Protein AF-A0A2E8L492-F1 (afdb_monomer)

Mean predicted aligned error: 11.02 Å

Sequence (225 aa):
MADLSSDQAKFLRAFGSAEISSDTVSHCFLAHLNLSDTTDAAADYQFILDQGRLALISMQNRRQSPVLVDFFDRAFRRRLAAGLQGQLLGKALGIKNLRTPTVLDATAGLGTDSYLMAHAGCLVTAIERNPAIFALLEDGLRRAVQAVGVQESGSEAARRIEIRRGDFLLMDWPDKAYDVVYLDPMFPSDRRKASSGKEMTVLQNIATEDQSESELLSQSLRCAR

Structure (mmCIF, N/CA/C/O backbone):
data_AF-A0A2E8L492-F1
#
_entry.id   AF-A0A2E8L492-F1
#
loop_
_atom_site.group_PDB
_atom_site.id
_atom_site.type_symbol
_atom_site.label_atom_id
_atom_site.label_alt_id
_atom_site.label_comp_id
_atom_site.label_asym_id
_atom_site.label_entity_id
_atom_site.label_seq_id
_atom_site.pdbx_PDB_ins_code
_atom_site.Cartn_x
_atom_site.Cartn_y
_atom_site.Cartn_z
_atom_site.occupancy
_atom_site.B_iso_or_equiv
_atom_site.auth_seq_id
_atom_site.auth_comp_id
_atom_site.auth_asym_id
_atom_site.auth_atom_id
_atom_site.pdbx_PDB_model_num
ATOM 1 N N . MET A 1 1 ? 27.969 -2.473 10.436 1.00 32.59 1 MET A N 1
ATOM 2 C CA . MET A 1 1 ? 27.428 -1.931 9.174 1.00 32.59 1 MET A CA 1
ATOM 3 C C . MET A 1 1 ? 27.446 -3.059 8.160 1.00 32.59 1 MET A C 1
ATOM 5 O O . MET A 1 1 ? 28.506 -3.363 7.637 1.00 32.59 1 MET A O 1
ATOM 9 N N . ALA A 1 2 ? 26.328 -3.776 8.015 1.00 28.16 2 ALA A N 1
ATOM 10 C CA . ALA A 1 2 ? 26.215 -4.839 7.019 1.00 28.16 2 ALA A CA 1
ATOM 11 C C . ALA A 1 2 ? 26.014 -4.198 5.641 1.00 28.16 2 ALA A C 1
ATOM 13 O O . ALA A 1 2 ? 25.265 -3.232 5.506 1.00 28.16 2 ALA A O 1
ATOM 14 N N . ASP A 1 3 ? 26.768 -4.703 4.679 1.00 29.70 3 ASP A N 1
ATOM 15 C CA . ASP A 1 3 ? 27.013 -4.134 3.365 1.00 29.70 3 ASP A CA 1
ATOM 16 C C . ASP A 1 3 ? 25.762 -4.173 2.463 1.00 29.70 3 ASP A C 1
ATOM 18 O O . ASP A 1 3 ? 25.404 -5.215 1.918 1.00 29.70 3 ASP A O 1
ATOM 22 N N . LEU A 1 4 ? 25.102 -3.021 2.292 1.00 29.22 4 LEU A N 1
ATOM 23 C CA . LEU A 1 4 ? 23.973 -2.816 1.366 1.00 29.22 4 LEU A CA 1
ATOM 24 C C . LEU A 1 4 ? 24.344 -3.122 -0.102 1.00 29.22 4 LEU A C 1
ATOM 26 O O . LEU A 1 4 ? 23.458 -3.368 -0.919 1.00 29.22 4 LEU A O 1
ATOM 30 N N . SER A 1 5 ? 25.639 -3.129 -0.448 1.00 32.06 5 SER A N 1
ATOM 31 C CA . SER A 1 5 ? 26.126 -3.490 -1.786 1.00 32.06 5 SER A CA 1
ATOM 32 C C . SER A 1 5 ? 26.141 -5.013 -2.007 1.00 32.06 5 SER A C 1
ATOM 34 O O . SER A 1 5 ? 25.821 -5.479 -3.102 1.00 32.06 5 SER A O 1
ATOM 36 N N . SER A 1 6 ? 26.395 -5.805 -0.958 1.00 31.19 6 SER A N 1
ATOM 37 C CA . SER A 1 6 ? 26.325 -7.276 -0.998 1.00 31.19 6 SER A CA 1
ATOM 38 C C . SER A 1 6 ? 24.903 -7.787 -1.271 1.00 31.19 6 SER A C 1
ATOM 40 O O . SER A 1 6 ? 24.725 -8.729 -2.048 1.00 31.19 6 SER A O 1
ATOM 42 N N . ASP A 1 7 ? 23.885 -7.164 -0.667 1.00 31.98 7 ASP A N 1
ATOM 43 C CA . ASP A 1 7 ? 22.484 -7.565 -0.860 1.00 31.98 7 ASP A CA 1
ATOM 44 C C . ASP A 1 7 ? 21.969 -7.185 -2.261 1.00 31.98 7 ASP A C 1
ATOM 46 O O . ASP A 1 7 ? 21.314 -8.004 -2.905 1.00 31.98 7 ASP A O 1
ATOM 50 N N . GLN A 1 8 ? 22.369 -6.024 -2.807 1.00 33.66 8 GLN A N 1
ATOM 51 C CA . GLN A 1 8 ? 22.078 -5.652 -4.204 1.00 33.66 8 GLN A CA 1
ATOM 52 C C . GLN A 1 8 ? 22.740 -6.606 -5.212 1.00 33.66 8 GLN A C 1
ATOM 54 O O . GLN A 1 8 ? 22.104 -7.014 -6.183 1.00 33.66 8 GLN A O 1
ATOM 59 N N . ALA A 1 9 ? 23.993 -7.009 -4.979 1.00 34.59 9 ALA A N 1
ATOM 60 C CA . ALA A 1 9 ? 24.707 -7.932 -5.863 1.00 34.59 9 ALA A CA 1
ATOM 61 C C . ALA A 1 9 ? 24.144 -9.364 -5.820 1.00 34.59 9 ALA A C 1
ATOM 63 O O . ALA A 1 9 ? 24.145 -10.054 -6.839 1.00 34.59 9 ALA A O 1
ATOM 64 N N . LYS A 1 10 ? 23.637 -9.820 -4.666 1.00 34.62 10 LYS A N 1
ATOM 65 C CA . LYS A 1 10 ? 22.916 -11.101 -4.551 1.00 34.62 10 LYS A CA 1
ATOM 66 C C . LYS A 1 10 ? 21.543 -11.060 -5.215 1.00 34.62 10 LYS A C 1
ATOM 68 O O . LYS A 1 10 ? 21.179 -12.026 -5.875 1.00 34.62 10 LYS A O 1
ATOM 73 N N . PHE A 1 11 ? 20.818 -9.953 -5.072 1.00 33.28 11 PHE A N 1
ATOM 74 C CA . PHE A 1 11 ? 19.506 -9.751 -5.684 1.00 33.28 11 PHE A CA 1
ATOM 75 C C . PHE A 1 11 ? 19.595 -9.725 -7.216 1.00 33.28 11 PHE A C 1
ATOM 77 O O . PHE A 1 11 ? 18.876 -10.461 -7.880 1.00 33.28 11 PHE A O 1
ATOM 84 N N . LEU A 1 12 ? 20.561 -8.989 -7.777 1.00 35.84 12 LEU A N 1
ATOM 85 C CA . LEU A 1 12 ? 20.837 -8.967 -9.221 1.00 35.84 12 LEU A CA 1
ATOM 86 C C . LEU A 1 12 ? 21.396 -10.295 -9.765 1.00 35.84 12 LEU A C 1
ATOM 88 O O . LEU A 1 12 ? 21.270 -10.554 -10.952 1.00 35.84 12 LEU A O 1
ATOM 92 N N . ARG A 1 13 ? 22.014 -11.139 -8.924 1.00 37.91 13 ARG A N 1
ATOM 93 C CA . ARG A 1 13 ? 22.466 -12.491 -9.311 1.00 37.91 13 ARG A CA 1
ATOM 94 C C . ARG A 1 13 ? 21.342 -13.529 -9.350 1.00 37.91 13 ARG A C 1
ATOM 96 O O . ARG A 1 13 ? 21.545 -14.568 -9.969 1.00 37.91 13 ARG A O 1
ATOM 103 N N . ALA A 1 14 ? 20.220 -13.289 -8.666 1.00 41.44 14 ALA A N 1
ATOM 104 C CA . ALA A 1 14 ? 19.073 -14.198 -8.678 1.00 41.44 14 ALA A CA 1
ATOM 105 C C . ALA A 1 14 ? 18.319 -14.128 -10.015 1.00 41.44 14 ALA A C 1
ATOM 107 O O . ALA A 1 14 ? 17.986 -15.169 -10.568 1.00 41.44 14 ALA A O 1
ATOM 108 N N . PHE A 1 15 ? 18.179 -12.920 -10.569 1.00 39.88 15 PHE A N 1
ATOM 109 C CA . PHE A 1 15 ? 17.737 -12.685 -11.942 1.00 39.88 15 PHE A CA 1
ATOM 110 C C . PHE A 1 15 ? 18.921 -12.954 -12.883 1.00 39.88 15 PHE A C 1
ATOM 112 O O . PHE A 1 15 ? 19.711 -12.055 -13.170 1.00 39.88 15 PHE A O 1
ATOM 119 N N . GLY A 1 16 ? 19.126 -14.213 -13.276 1.00 37.06 16 GLY A N 1
ATOM 120 C CA . GLY A 1 16 ? 20.275 -14.631 -14.083 1.00 37.06 16 GLY A CA 1
ATOM 121 C C . GLY A 1 16 ? 20.507 -13.710 -15.289 1.00 37.06 16 GLY A C 1
ATOM 122 O O . GLY A 1 16 ? 19.608 -13.464 -16.085 1.00 37.06 16 GLY A O 1
ATOM 123 N N . SER A 1 17 ? 21.735 -13.212 -15.458 1.00 37.78 17 SER A N 1
ATOM 124 C CA . SER A 1 17 ? 22.128 -12.306 -16.553 1.00 37.78 17 SER A CA 1
ATOM 125 C C . SER A 1 17 ? 22.156 -12.960 -17.949 1.00 37.78 17 SER A C 1
ATOM 127 O O . SER A 1 17 ? 22.727 -12.406 -18.884 1.00 37.78 17 SER A O 1
ATOM 129 N N . ALA A 1 18 ? 21.551 -14.134 -18.098 1.00 38.44 18 ALA A N 1
ATOM 130 C CA . ALA A 1 18 ? 21.353 -14.841 -19.349 1.00 38.44 18 ALA A CA 1
ATOM 131 C C . ALA A 1 18 ? 20.1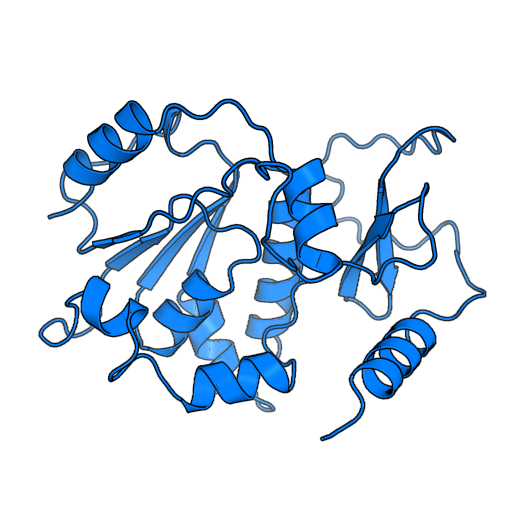81 -15.811 -19.160 1.00 38.44 18 ALA A C 1
ATOM 133 O O . ALA A 1 18 ? 20.395 -16.913 -18.680 1.00 38.44 18 ALA A O 1
ATOM 134 N N . GLU A 1 19 ? 18.964 -15.348 -19.448 1.00 35.72 19 GLU A N 1
ATOM 135 C CA . GLU A 1 19 ? 17.800 -16.121 -19.921 1.00 35.72 19 GLU A CA 1
ATOM 136 C C . GLU A 1 19 ? 16.583 -15.184 -19.935 1.00 35.72 19 GLU A C 1
ATOM 138 O O . GLU A 1 19 ? 15.615 -15.327 -19.197 1.00 35.72 19 GLU A O 1
ATOM 143 N N . ILE A 1 20 ? 16.638 -14.174 -20.809 1.00 40.94 20 ILE A N 1
ATOM 144 C CA . ILE A 1 20 ? 15.409 -13.557 -21.313 1.00 40.94 20 ILE A CA 1
ATOM 145 C C . ILE A 1 20 ? 14.881 -14.542 -22.357 1.00 40.94 20 ILE A C 1
ATOM 147 O O . ILE A 1 20 ? 15.162 -14.411 -23.547 1.00 40.94 20 ILE A O 1
ATOM 151 N N . SER A 1 21 ? 14.211 -15.598 -21.896 1.00 33.78 21 SER A N 1
ATOM 152 C CA . SER A 1 21 ? 13.350 -16.376 -22.779 1.00 33.78 21 SER A CA 1
ATOM 153 C C . SER A 1 21 ? 12.190 -15.470 -23.183 1.00 33.78 21 SER A C 1
ATOM 155 O O . SER A 1 21 ? 11.587 -14.825 -22.324 1.00 33.78 21 SER A O 1
ATOM 157 N N . SER A 1 22 ? 11.878 -15.404 -24.476 1.00 37.78 22 SER A N 1
ATOM 158 C CA . SER A 1 22 ? 10.723 -14.668 -25.004 1.00 37.78 22 SER A CA 1
ATOM 159 C C . SER A 1 22 ? 9.380 -15.179 -24.472 1.00 37.78 22 SER A C 1
ATOM 161 O O . SER A 1 22 ? 8.373 -14.513 -24.666 1.00 37.78 22 SER A O 1
ATOM 163 N N . ASP A 1 23 ? 9.364 -16.313 -23.766 1.00 37.88 23 ASP A N 1
ATOM 164 C CA . ASP A 1 23 ? 8.144 -17.036 -23.424 1.00 37.88 23 ASP A CA 1
ATOM 165 C C . ASP A 1 23 ? 8.045 -17.345 -21.929 1.00 37.88 23 ASP A C 1
ATOM 167 O O . ASP A 1 23 ? 8.049 -18.504 -21.516 1.00 37.88 23 ASP A O 1
ATOM 171 N N . THR A 1 24 ? 7.939 -16.332 -21.068 1.00 35.38 24 THR A N 1
ATOM 172 C CA . THR A 1 24 ? 7.341 -16.548 -19.738 1.00 35.38 24 THR A CA 1
ATOM 173 C C . THR A 1 24 ? 6.658 -15.287 -19.227 1.00 35.38 24 THR A C 1
ATOM 175 O O . THR A 1 24 ? 7.201 -14.526 -18.430 1.00 35.38 24 THR A O 1
ATOM 178 N N . VAL A 1 25 ? 5.406 -15.101 -19.638 1.00 38.25 25 VAL A N 1
ATOM 179 C CA . VAL A 1 25 ? 4.467 -14.215 -18.949 1.00 38.25 25 VAL A CA 1
ATOM 180 C C . VAL A 1 25 ? 3.265 -15.064 -18.544 1.00 38.25 25 VAL A C 1
ATOM 182 O O . VAL A 1 25 ? 2.663 -15.740 -19.374 1.00 38.25 25 VAL A O 1
ATOM 185 N N . SER A 1 26 ? 2.937 -15.100 -17.249 1.00 36.97 26 SER A N 1
ATOM 186 C CA . SER A 1 26 ? 1.766 -15.841 -16.759 1.00 36.97 26 SER A CA 1
ATOM 187 C C . SER A 1 26 ? 0.485 -15.318 -17.419 1.00 36.97 26 SER A C 1
ATOM 189 O O . SER A 1 26 ? 0.112 -14.159 -17.237 1.00 36.97 26 SER A O 1
ATOM 191 N N . HIS A 1 27 ? -0.211 -16.200 -18.142 1.00 33.12 27 HIS A N 1
ATOM 192 C CA . HIS A 1 27 ? -1.377 -15.889 -18.978 1.00 33.12 27 HIS A CA 1
ATOM 193 C C . HIS A 1 27 ? -2.556 -15.194 -18.267 1.00 33.12 27 HIS A C 1
ATOM 195 O O . HIS A 1 27 ? -3.353 -14.548 -18.939 1.00 33.12 27 HIS A O 1
ATOM 201 N N . CYS A 1 28 ? -2.680 -15.256 -16.936 1.00 35.22 28 CYS A N 1
ATOM 202 C CA . CYS A 1 28 ? -3.770 -14.567 -16.224 1.00 35.22 28 CYS A CA 1
ATOM 203 C C . CYS A 1 28 ? -3.540 -13.054 -16.035 1.00 35.22 28 CYS A C 1
ATOM 205 O O . CYS A 1 28 ? -4.498 -12.326 -15.786 1.00 35.22 28 CYS A O 1
ATOM 207 N N . PHE A 1 29 ? -2.299 -12.570 -16.161 1.00 39.25 29 PHE A N 1
ATOM 208 C CA . PHE A 1 29 ? -1.930 -11.181 -15.847 1.00 39.25 29 PHE A CA 1
ATOM 209 C C . PHE A 1 29 ? -2.023 -10.235 -17.060 1.00 39.25 29 PHE A C 1
ATOM 211 O O . PHE A 1 29 ? -2.356 -9.061 -16.917 1.00 39.25 29 PHE A O 1
ATOM 218 N N . LEU A 1 30 ? -1.810 -10.759 -18.273 1.00 37.94 30 LEU A N 1
ATOM 219 C CA . LEU A 1 30 ? -1.915 -10.004 -19.531 1.00 37.94 30 LEU A CA 1
ATOM 220 C C . LEU A 1 30 ? -3.357 -9.765 -19.996 1.00 37.94 30 LEU A C 1
ATOM 222 O O . LEU A 1 30 ? -3.579 -8.972 -20.895 1.00 37.94 30 LEU A O 1
ATOM 226 N N . ALA A 1 31 ? -4.363 -10.407 -19.399 1.00 35.31 31 ALA A N 1
ATOM 227 C CA . ALA A 1 31 ? -5.752 -10.173 -19.802 1.00 35.31 31 ALA A CA 1
ATOM 228 C C . ALA A 1 31 ? -6.270 -8.771 -19.402 1.00 35.31 31 ALA A C 1
ATOM 230 O O . ALA A 1 31 ? -7.219 -8.274 -20.000 1.00 35.31 31 ALA A O 1
ATOM 231 N N . HIS A 1 32 ? -5.653 -8.133 -18.396 1.00 37.25 32 HIS A N 1
ATOM 232 C CA . HIS A 1 32 ? -6.074 -6.829 -17.848 1.00 37.25 32 HIS A CA 1
ATOM 233 C C . HIS A 1 32 ? -5.170 -5.661 -18.257 1.00 37.25 32 HIS A C 1
ATOM 235 O O . HIS A 1 32 ? -5.546 -4.490 -18.136 1.00 37.25 32 HIS A O 1
ATOM 241 N N . LEU A 1 33 ? -3.971 -5.978 -18.732 1.00 39.62 33 LEU A N 1
ATOM 242 C CA . LEU A 1 33 ? -3.077 -5.048 -19.387 1.00 39.62 33 LEU A CA 1
ATOM 243 C C . LEU A 1 33 ? -3.300 -5.300 -20.875 1.00 39.62 33 LEU A C 1
ATOM 245 O O . LEU A 1 33 ? -2.894 -6.349 -21.344 1.00 39.62 33 LEU A O 1
ATOM 249 N N . ASN A 1 34 ? -3.944 -4.398 -21.620 1.00 33.69 34 ASN A N 1
ATOM 250 C CA . ASN A 1 34 ? -4.002 -4.453 -23.093 1.00 33.69 34 ASN A CA 1
ATOM 251 C C . ASN A 1 34 ? -2.591 -4.271 -23.705 1.00 33.69 34 ASN A C 1
ATOM 253 O O . ASN A 1 34 ? -2.356 -3.387 -24.522 1.00 33.69 34 ASN A O 1
ATOM 257 N N . LEU A 1 35 ? -1.623 -5.058 -23.255 1.00 41.88 35 LEU A N 1
ATOM 258 C CA . LEU A 1 35 ? -0.302 -5.205 -23.809 1.00 41.88 35 LEU A CA 1
ATOM 259 C C . LEU A 1 35 ? -0.460 -6.298 -24.853 1.00 41.88 35 LEU A C 1
ATOM 261 O O . LEU A 1 35 ? -0.322 -7.486 -24.574 1.00 41.88 35 LEU A O 1
ATOM 265 N N . SER A 1 36 ? -0.797 -5.879 -26.071 1.00 33.62 36 SER A N 1
ATOM 266 C CA . SER A 1 36 ? -0.321 -6.602 -27.245 1.00 33.62 36 SER A CA 1
ATOM 267 C C . SER A 1 36 ? 1.160 -6.916 -27.038 1.00 33.62 36 SER A C 1
ATOM 269 O O . SER A 1 36 ? 1.861 -6.074 -26.476 1.00 33.62 36 SER A O 1
ATOM 271 N N . ASP A 1 37 ? 1.624 -8.083 -27.487 1.00 40.03 37 ASP A N 1
ATOM 272 C CA . ASP A 1 37 ? 3.044 -8.446 -27.592 1.00 40.03 37 ASP A CA 1
ATOM 273 C C . ASP A 1 37 ? 3.789 -7.462 -28.513 1.00 40.03 37 ASP A C 1
ATOM 275 O O . ASP A 1 37 ? 4.213 -7.774 -29.623 1.00 40.03 37 ASP A O 1
ATOM 279 N N . THR A 1 38 ? 3.913 -6.216 -28.081 1.00 38.50 38 THR A N 1
ATOM 280 C CA . THR A 1 38 ? 4.720 -5.191 -28.699 1.00 38.50 38 THR A CA 1
ATOM 281 C C . THR A 1 38 ? 6.036 -5.238 -27.961 1.00 38.50 38 THR A C 1
ATOM 283 O O . THR A 1 38 ? 6.241 -4.571 -26.946 1.00 38.50 38 THR A O 1
ATOM 286 N N . THR A 1 39 ? 6.943 -6.050 -28.494 1.00 42.84 39 THR A N 1
ATOM 287 C CA . THR A 1 39 ? 8.385 -5.821 -28.428 1.00 42.84 39 THR A CA 1
ATOM 288 C C . THR A 1 39 ? 8.698 -4.484 -29.104 1.00 42.84 39 THR A C 1
ATOM 290 O O . THR A 1 39 ? 9.346 -4.423 -30.144 1.00 42.84 39 THR A O 1
ATOM 293 N N . ASP A 1 40 ? 8.195 -3.390 -28.536 1.00 39.31 40 ASP A N 1
ATOM 294 C CA . ASP A 1 40 ? 8.548 -2.058 -28.985 1.00 39.31 40 ASP A CA 1
ATOM 295 C C . ASP A 1 40 ? 9.875 -1.709 -28.316 1.00 39.31 40 ASP A C 1
ATOM 297 O O . ASP A 1 40 ? 9.987 -1.638 -27.089 1.00 39.31 40 ASP A O 1
ATOM 301 N N . ALA A 1 41 ? 10.916 -1.544 -29.125 1.00 44.50 41 ALA A N 1
ATOM 302 C CA . ALA A 1 41 ? 12.296 -1.341 -28.687 1.00 44.50 41 ALA A CA 1
ATOM 303 C C . ALA A 1 41 ? 12.536 0.018 -27.978 1.00 44.50 41 ALA A C 1
ATOM 305 O O . ALA A 1 41 ? 13.681 0.441 -27.830 1.00 44.50 41 ALA A O 1
ATOM 306 N N . ALA A 1 42 ? 11.469 0.699 -27.544 1.00 52.66 42 ALA A N 1
ATOM 307 C CA . ALA A 1 42 ? 11.457 2.074 -27.055 1.00 52.66 42 ALA A CA 1
ATOM 308 C C . ALA A 1 42 ? 10.811 2.263 -25.664 1.00 52.66 42 ALA A C 1
ATOM 310 O O . ALA A 1 42 ? 10.688 3.398 -25.215 1.00 52.66 42 ALA A O 1
ATOM 311 N N . ALA A 1 43 ? 10.392 1.200 -24.965 1.00 62.62 43 ALA A N 1
ATOM 312 C CA . ALA A 1 43 ? 9.829 1.345 -23.618 1.00 62.62 43 ALA A CA 1
ATOM 313 C C . ALA A 1 43 ? 10.921 1.644 -22.567 1.00 62.62 43 ALA A C 1
ATOM 315 O O . ALA A 1 43 ? 11.924 0.938 -22.491 1.00 62.62 43 ALA A O 1
ATOM 316 N N . ASP A 1 44 ? 10.716 2.649 -21.709 1.00 76.94 44 ASP A N 1
ATOM 317 C CA . ASP A 1 44 ? 11.677 3.030 -20.654 1.00 76.94 44 ASP A CA 1
ATOM 318 C C . ASP A 1 44 ? 11.768 2.008 -19.512 1.00 76.94 44 ASP A C 1
ATOM 320 O O . ASP A 1 44 ? 12.798 1.903 -18.829 1.00 76.94 44 ASP A O 1
ATOM 324 N N . TYR A 1 45 ? 10.702 1.225 -19.337 1.00 80.88 45 TYR A N 1
ATOM 325 C CA . TYR A 1 45 ? 10.560 0.191 -18.320 1.00 80.88 45 TYR A CA 1
ATOM 326 C C . TYR A 1 45 ? 9.993 -1.095 -18.920 1.00 80.88 45 TYR A C 1
ATOM 328 O O . TYR A 1 45 ? 9.188 -1.056 -19.847 1.00 80.88 45 TYR A O 1
ATOM 336 N N . GLN A 1 46 ? 10.393 -2.237 -18.362 1.00 82.19 46 GLN A N 1
ATOM 337 C CA . GLN A 1 46 ? 9.929 -3.558 -18.784 1.00 82.19 46 GLN A CA 1
ATOM 338 C C . GLN A 1 46 ? 9.619 -4.435 -17.570 1.00 82.19 46 GLN A C 1
ATOM 340 O O 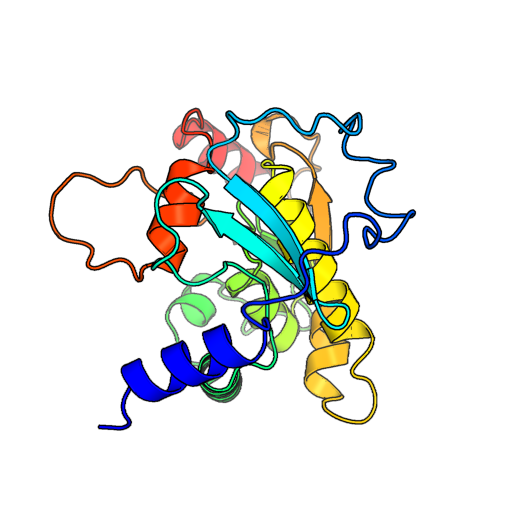. GLN A 1 46 ? 10.335 -4.394 -16.567 1.00 82.19 46 GLN A O 1
ATOM 345 N N . PHE A 1 47 ? 8.569 -5.249 -17.675 1.00 82.69 47 PHE A N 1
ATOM 346 C CA . PHE A 1 47 ? 8.291 -6.306 -16.710 1.00 82.69 47 PHE A CA 1
ATOM 347 C C . PHE A 1 47 ? 9.137 -7.543 -16.982 1.00 82.69 47 PHE A C 1
ATOM 349 O O . PHE A 1 47 ? 9.264 -7.986 -18.122 1.00 82.69 47 PHE A O 1
ATOM 356 N N . ILE A 1 48 ? 9.662 -8.128 -15.914 1.00 82.81 48 ILE A N 1
ATOM 357 C CA . ILE A 1 48 ? 10.296 -9.440 -15.922 1.00 82.81 48 ILE A CA 1
ATOM 358 C C . ILE A 1 48 ? 9.586 -10.338 -14.916 1.00 82.81 48 ILE A C 1
ATOM 360 O O . ILE A 1 48 ? 9.217 -9.899 -13.825 1.00 82.81 48 ILE A O 1
ATOM 364 N N . LEU A 1 49 ? 9.396 -11.597 -15.290 1.00 81.06 49 LEU A N 1
ATOM 365 C CA . LEU A 1 49 ? 8.875 -12.630 -14.410 1.00 81.06 49 LEU A CA 1
ATOM 366 C C . LEU A 1 49 ? 9.979 -13.662 -14.206 1.00 81.06 49 LEU A C 1
ATOM 368 O O . LEU A 1 49 ? 10.334 -14.378 -15.134 1.00 81.06 49 LEU A O 1
ATOM 372 N N . ASP A 1 50 ? 10.511 -13.734 -12.992 1.00 78.19 50 ASP A N 1
ATOM 373 C CA . ASP A 1 50 ? 11.567 -14.683 -12.637 1.00 78.19 50 ASP A CA 1
ATOM 374 C C . ASP A 1 50 ? 11.158 -15.464 -11.395 1.00 78.19 50 ASP A C 1
ATOM 376 O O . ASP A 1 50 ? 10.721 -14.884 -10.399 1.00 78.19 50 ASP A O 1
ATOM 380 N N . GLN A 1 51 ? 11.242 -16.793 -11.468 1.00 80.44 51 GLN A N 1
ATOM 381 C CA . GLN A 1 51 ? 10.879 -17.704 -10.371 1.00 80.44 51 GLN A CA 1
ATOM 382 C C . GLN A 1 51 ? 9.507 -17.388 -9.732 1.00 80.44 51 GLN A C 1
ATOM 384 O O . GLN A 1 51 ? 9.314 -17.508 -8.521 1.00 80.44 51 GLN A O 1
ATOM 389 N N . GLY A 1 52 ? 8.541 -16.951 -10.547 1.00 80.06 52 GLY A N 1
ATOM 390 C CA . GLY A 1 52 ? 7.195 -16.589 -10.092 1.00 80.06 52 GLY A CA 1
ATOM 391 C C . GLY A 1 52 ? 7.090 -15.244 -9.362 1.00 80.06 52 GLY A C 1
ATOM 392 O O . GLY A 1 52 ? 6.088 -15.019 -8.679 1.00 80.06 52 GLY A O 1
ATOM 393 N N . ARG A 1 53 ? 8.099 -14.373 -9.489 1.00 84.81 53 ARG A N 1
ATOM 394 C CA . ARG A 1 53 ? 8.134 -13.006 -8.953 1.00 84.81 53 ARG A CA 1
ATOM 395 C C . ARG A 1 53 ? 8.112 -12.002 -10.097 1.00 84.81 53 ARG A C 1
ATOM 397 O O . ARG A 1 53 ? 8.995 -12.024 -10.955 1.00 84.81 53 ARG A O 1
ATOM 404 N N . LEU A 1 54 ? 7.124 -11.116 -10.088 1.00 87.75 54 LEU A N 1
ATOM 405 C CA . LEU A 1 54 ? 7.049 -10.014 -11.035 1.00 87.75 54 LEU A CA 1
ATOM 406 C C . LEU A 1 54 ? 7.945 -8.870 -10.556 1.00 87.75 54 LEU A C 1
ATOM 408 O O . LEU A 1 54 ? 7.840 -8.431 -9.410 1.00 87.75 54 LEU A O 1
ATOM 412 N N . ALA A 1 55 ? 8.805 -8.380 -11.439 1.00 88.06 55 ALA A N 1
ATOM 413 C CA . ALA A 1 55 ? 9.623 -7.205 -11.195 1.00 88.06 55 ALA A CA 1
ATOM 414 C C . ALA A 1 55 ? 9.581 -6.254 -12.389 1.00 88.06 55 ALA A C 1
ATOM 416 O O . ALA A 1 55 ? 9.363 -6.664 -13.527 1.00 88.06 55 ALA A O 1
ATOM 417 N N . LEU A 1 56 ? 9.822 -4.977 -12.125 1.00 84.88 56 LEU A N 1
ATOM 418 C CA . LEU A 1 56 ? 9.947 -3.942 -13.133 1.00 84.88 56 LEU A CA 1
ATOM 419 C C . LEU A 1 56 ? 11.394 -3.457 -13.197 1.00 84.88 56 LEU A C 1
ATOM 421 O O . LEU A 1 56 ? 11.993 -3.118 -12.175 1.00 84.88 56 LEU A O 1
ATOM 425 N N . ILE A 1 57 ? 11.953 -3.404 -14.401 1.00 81.62 57 ILE A N 1
ATOM 426 C CA . ILE A 1 57 ? 13.325 -2.957 -14.647 1.00 81.62 57 ILE A CA 1
ATOM 427 C C . ILE A 1 57 ? 13.345 -1.742 -15.564 1.00 81.62 57 ILE A C 1
ATOM 429 O O . ILE A 1 57 ? 12.526 -1.626 -16.471 1.00 81.62 57 ILE A O 1
ATOM 433 N N . SER A 1 58 ? 14.318 -0.854 -15.360 1.00 79.44 58 SER A N 1
ATOM 434 C CA . SER A 1 58 ? 14.601 0.221 -16.313 1.00 79.44 58 SER A CA 1
ATOM 435 C C . SER A 1 58 ? 15.379 -0.325 -17.513 1.00 79.44 58 SER A C 1
ATOM 437 O O . SER A 1 58 ? 16.357 -1.068 -17.360 1.00 79.44 58 SER A O 1
ATOM 439 N N . MET A 1 59 ? 14.959 0.060 -18.717 1.00 77.69 59 MET A N 1
ATOM 440 C CA . MET A 1 59 ? 15.675 -0.210 -19.967 1.00 77.69 59 MET A CA 1
ATOM 441 C C . MET A 1 59 ? 16.823 0.782 -20.172 1.00 77.69 59 MET A C 1
ATOM 443 O O . MET A 1 59 ? 17.885 0.401 -20.662 1.00 77.69 59 MET A O 1
ATOM 447 N N . GLN A 1 60 ? 16.648 2.024 -19.711 1.00 73.38 60 GLN A N 1
ATOM 448 C CA . GLN A 1 60 ? 17.655 3.083 -19.802 1.00 73.38 60 GLN A CA 1
ATOM 449 C C . GLN A 1 60 ? 18.792 2.918 -18.780 1.00 73.38 60 GLN A C 1
ATOM 451 O O . GLN A 1 60 ? 19.939 3.269 -19.055 1.00 73.38 60 GLN A O 1
ATOM 456 N N . ASN A 1 61 ? 18.499 2.367 -17.595 1.00 73.12 61 ASN A N 1
ATOM 457 C CA . ASN A 1 61 ? 19.482 2.190 -16.527 1.00 73.12 61 ASN A CA 1
ATOM 458 C C . ASN A 1 61 ? 19.494 0.758 -15.973 1.00 73.12 61 ASN A C 1
ATOM 460 O O . ASN A 1 61 ? 18.970 0.475 -14.898 1.00 73.12 61 ASN A O 1
ATOM 464 N N . ARG A 1 62 ? 20.204 -0.141 -16.663 1.00 68.19 62 ARG A N 1
ATOM 465 C CA . ARG A 1 62 ? 20.388 -1.548 -16.250 1.00 68.19 62 ARG A CA 1
ATOM 466 C C . ARG A 1 62 ? 21.128 -1.746 -14.919 1.00 68.19 62 ARG A C 1
ATOM 468 O O . ARG A 1 62 ? 21.166 -2.858 -14.409 1.00 68.19 62 ARG A O 1
ATOM 475 N N . ARG A 1 63 ? 21.750 -0.698 -14.362 1.00 70.25 63 ARG A N 1
ATOM 476 C CA . ARG A 1 63 ? 22.401 -0.740 -13.036 1.00 70.25 63 ARG A CA 1
ATOM 477 C C . ARG A 1 63 ? 21.429 -0.436 -11.894 1.00 70.25 63 ARG A C 1
ATOM 479 O O . ARG A 1 63 ? 21.812 -0.543 -10.726 1.00 70.25 63 ARG A O 1
ATOM 486 N N . GLN A 1 64 ? 20.216 0.006 -12.213 1.00 70.69 64 GLN A N 1
ATOM 487 C CA . GLN A 1 64 ? 19.156 0.215 -11.241 1.00 70.69 64 GLN A CA 1
ATOM 488 C C . GLN A 1 64 ? 18.593 -1.135 -10.799 1.00 70.69 64 GLN A C 1
ATOM 490 O O . GLN A 1 64 ? 18.398 -2.029 -11.621 1.00 70.69 64 GLN A O 1
ATOM 495 N N . SER A 1 65 ? 18.361 -1.288 -9.495 1.00 74.38 65 SER A N 1
ATOM 496 C CA . SER A 1 65 ? 17.748 -2.503 -8.963 1.00 74.38 65 SER A CA 1
ATOM 497 C C . SER A 1 65 ? 16.331 -2.671 -9.524 1.00 74.38 65 SER A C 1
ATOM 499 O O . SER A 1 65 ? 15.611 -1.672 -9.614 1.00 74.38 65 SER A O 1
ATOM 501 N N . PRO A 1 66 ? 15.919 -3.906 -9.861 1.00 81.44 66 PRO A N 1
ATOM 502 C CA . PRO A 1 66 ? 14.528 -4.209 -10.164 1.00 81.44 66 PRO A CA 1
ATOM 503 C C . PRO A 1 66 ? 13.606 -3.782 -9.022 1.00 81.44 66 PRO A C 1
ATOM 505 O O . PRO A 1 66 ? 13.934 -3.982 -7.852 1.00 81.44 66 PRO A O 1
ATOM 508 N N . VAL A 1 67 ? 12.443 -3.239 -9.365 1.00 86.12 67 VAL A N 1
ATOM 509 C CA . VAL A 1 67 ? 11.384 -2.933 -8.402 1.00 86.12 67 VAL A CA 1
ATOM 510 C C . VAL A 1 67 ? 10.422 -4.103 -8.344 1.00 86.12 67 VAL A C 1
ATOM 512 O O . VAL A 1 67 ? 9.871 -4.506 -9.363 1.00 86.12 67 VAL A O 1
ATOM 515 N N . LEU A 1 68 ? 10.203 -4.640 -7.151 1.00 87.81 68 LEU A N 1
ATOM 516 C CA . LEU A 1 68 ? 9.213 -5.679 -6.899 1.00 87.81 68 LEU A CA 1
ATOM 517 C C . LEU A 1 68 ? 8.723 -5.606 -5.458 1.00 87.81 68 LEU A C 1
ATOM 519 O O . LEU A 1 68 ? 9.410 -5.078 -4.587 1.00 87.81 68 LEU A O 1
ATOM 523 N N . VAL A 1 69 ? 7.554 -6.184 -5.197 1.00 91.25 69 VAL A N 1
ATOM 524 C CA . VAL A 1 69 ? 6.973 -6.214 -3.850 1.00 91.25 69 VAL A CA 1
ATOM 525 C C . VAL A 1 69 ? 7.348 -7.511 -3.141 1.00 91.25 69 VAL A C 1
ATOM 527 O O . VAL A 1 69 ? 6.916 -8.596 -3.530 1.00 91.25 69 VAL A O 1
ATOM 530 N N . ASP A 1 70 ? 8.154 -7.425 -2.085 1.00 89.06 70 ASP A N 1
ATOM 531 C CA . ASP A 1 70 ? 8.514 -8.573 -1.248 1.00 89.06 70 ASP A CA 1
ATOM 532 C C . ASP A 1 70 ? 8.257 -8.289 0.233 1.00 89.06 70 ASP A C 1
ATOM 534 O O . ASP A 1 70 ? 9.098 -7.747 0.951 1.00 89.06 70 ASP A O 1
ATOM 538 N N . PHE A 1 71 ? 7.089 -8.723 0.710 1.00 88.62 71 PHE A N 1
ATOM 539 C CA . PHE A 1 71 ? 6.702 -8.608 2.115 1.00 88.62 71 PHE A CA 1
ATOM 540 C C . PHE A 1 71 ? 7.485 -9.547 3.057 1.00 88.62 71 PHE A C 1
ATOM 542 O O . PHE A 1 71 ? 7.262 -9.544 4.269 1.00 88.62 71 PHE A O 1
ATOM 549 N N . PHE A 1 72 ? 8.426 -10.336 2.532 1.00 84.31 72 PHE A N 1
ATOM 550 C CA . PHE A 1 72 ? 9.293 -11.229 3.300 1.00 84.31 72 PHE A CA 1
ATOM 551 C C . PHE A 1 72 ? 10.766 -10.825 3.263 1.00 84.31 72 PHE A C 1
ATOM 553 O O . PHE A 1 72 ? 11.611 -11.513 3.857 1.00 84.31 72 PHE A O 1
ATOM 560 N N . ASP A 1 73 ? 11.086 -9.687 2.645 1.00 84.69 73 ASP A N 1
ATOM 561 C CA . ASP A 1 73 ? 12.424 -9.124 2.712 1.00 84.69 73 ASP A CA 1
ATOM 562 C C . ASP A 1 73 ? 12.868 -8.925 4.176 1.00 84.69 73 ASP A C 1
ATOM 564 O O . ASP A 1 73 ? 12.073 -8.702 5.097 1.00 84.69 73 ASP A O 1
ATOM 568 N N . ARG A 1 74 ? 14.171 -9.065 4.431 1.00 79.38 74 ARG A N 1
ATOM 569 C CA . ARG A 1 74 ? 14.733 -8.948 5.780 1.00 79.38 74 ARG A CA 1
ATOM 570 C C . ARG A 1 74 ? 14.506 -7.553 6.366 1.00 79.38 74 ARG A C 1
ATOM 572 O O . ARG A 1 74 ? 14.195 -7.461 7.555 1.00 79.38 74 ARG A O 1
ATOM 579 N N . ALA A 1 75 ? 14.695 -6.485 5.593 1.00 80.56 75 ALA A N 1
ATOM 580 C CA . ALA A 1 75 ? 14.492 -5.125 6.078 1.00 80.56 75 ALA A CA 1
ATOM 581 C C . ALA A 1 75 ? 13.016 -4.893 6.414 1.00 80.56 75 ALA A C 1
ATOM 583 O O . ALA A 1 75 ? 12.709 -4.402 7.504 1.00 80.56 75 ALA A O 1
ATOM 584 N N . PHE A 1 76 ? 12.107 -5.346 5.546 1.00 83.88 76 PHE A N 1
ATOM 585 C CA . PHE A 1 76 ? 10.675 -5.221 5.800 1.00 83.88 76 PHE A CA 1
ATOM 586 C C . PHE A 1 76 ? 10.210 -6.056 7.003 1.00 83.88 76 PHE A C 1
ATOM 588 O O . PHE A 1 76 ? 9.504 -5.542 7.868 1.00 83.88 76 PHE A O 1
ATOM 595 N N . ARG A 1 77 ? 10.704 -7.289 7.177 1.00 84.62 77 ARG A N 1
ATOM 596 C CA . ARG A 1 77 ? 10.425 -8.101 8.379 1.00 84.62 77 ARG A CA 1
ATOM 597 C C . ARG A 1 77 ? 10.890 -7.449 9.675 1.00 84.62 77 ARG A C 1
ATOM 599 O O . ARG A 1 77 ? 10.200 -7.548 10.686 1.00 84.62 77 ARG A O 1
ATOM 606 N N . ARG A 1 78 ? 12.035 -6.758 9.671 1.00 84.19 78 ARG A N 1
ATOM 607 C CA . ARG A 1 78 ? 12.481 -5.986 10.846 1.00 84.19 78 ARG A CA 1
ATOM 608 C C . ARG A 1 78 ? 11.527 -4.833 11.151 1.00 84.19 78 ARG A C 1
ATOM 610 O O . ARG A 1 78 ? 11.269 -4.569 12.321 1.00 84.19 78 ARG A O 1
ATOM 617 N N . ARG A 1 79 ? 10.989 -4.179 10.116 1.00 83.88 79 ARG A N 1
ATOM 618 C CA . ARG A 1 79 ? 9.969 -3.129 10.257 1.00 83.88 79 ARG A CA 1
ATOM 619 C C . ARG A 1 79 ? 8.650 -3.691 10.801 1.00 83.88 79 ARG A C 1
ATOM 621 O O . ARG A 1 79 ? 8.102 -3.099 11.724 1.00 83.88 79 ARG A O 1
ATOM 628 N N . LEU A 1 80 ? 8.198 -4.849 10.309 1.00 85.38 80 LEU A N 1
ATOM 629 C CA . LEU A 1 80 ? 7.019 -5.562 10.823 1.00 85.38 80 LEU A CA 1
ATOM 630 C C . LEU A 1 80 ? 7.180 -5.949 12.296 1.00 85.38 80 LEU A C 1
ATOM 632 O O . LEU A 1 80 ? 6.291 -5.687 13.098 1.00 85.38 80 LEU A O 1
ATOM 636 N N . ALA A 1 81 ? 8.335 -6.511 12.667 1.00 84.00 81 ALA A N 1
ATOM 637 C CA . ALA A 1 81 ? 8.625 -6.929 14.039 1.00 84.00 81 ALA A CA 1
ATOM 638 C C . ALA A 1 81 ? 8.664 -5.760 15.035 1.00 84.00 81 ALA A C 1
ATOM 640 O O . ALA A 1 81 ? 8.377 -5.949 16.214 1.00 84.00 81 ALA A O 1
ATOM 641 N N . ALA A 1 82 ? 8.995 -4.549 14.575 1.00 83.06 82 ALA A N 1
ATOM 642 C CA . ALA A 1 82 ? 8.891 -3.348 15.398 1.00 83.06 82 ALA A CA 1
ATOM 643 C C . ALA A 1 82 ? 7.426 -2.947 15.676 1.00 83.06 82 ALA A C 1
ATOM 645 O O . ALA A 1 82 ? 7.183 -2.171 16.599 1.00 83.06 82 ALA A O 1
ATOM 646 N N . GLY A 1 83 ? 6.465 -3.473 14.904 1.00 80.69 83 GLY A N 1
ATOM 647 C CA . GLY A 1 83 ? 5.031 -3.214 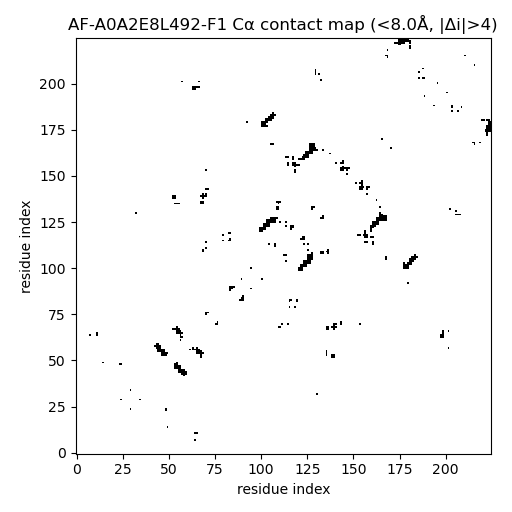15.032 1.00 80.69 83 GLY A CA 1
ATOM 648 C C . GLY A 1 83 ? 4.656 -1.749 14.802 1.00 80.69 83 GLY A C 1
ATOM 649 O O . GLY A 1 83 ? 5.507 -0.889 14.625 1.00 80.69 83 GLY A O 1
ATOM 650 N N . LEU A 1 84 ? 3.365 -1.414 14.832 1.00 79.94 84 LEU A N 1
ATOM 651 C CA . LEU A 1 84 ? 2.931 -0.010 14.726 1.00 79.94 84 LEU A CA 1
ATOM 652 C C . LEU A 1 84 ? 2.926 0.726 16.074 1.00 79.94 84 LEU A C 1
ATOM 654 O O . LEU A 1 84 ? 2.845 1.955 16.122 1.00 79.94 84 LEU A O 1
ATOM 658 N N . GLN A 1 85 ? 3.035 0.001 17.187 1.00 69.81 85 GLN A N 1
ATOM 659 C CA . GLN A 1 85 ? 2.948 0.585 18.519 1.00 69.81 85 GLN A CA 1
ATOM 660 C C . GLN A 1 85 ? 4.148 1.501 18.800 1.00 69.81 85 GLN A C 1
ATOM 662 O O . GLN A 1 85 ? 5.295 1.076 18.828 1.00 69.81 85 GLN A O 1
ATOM 667 N N . GLY A 1 86 ? 3.874 2.789 19.017 1.00 67.62 86 GLY A N 1
ATOM 668 C CA . GLY A 1 86 ? 4.908 3.797 19.276 1.00 67.62 86 GLY A CA 1
ATOM 669 C C . GLY A 1 86 ? 5.520 4.422 18.017 1.00 67.62 86 GLY A C 1
ATOM 670 O O . GLY A 1 86 ? 6.114 5.496 18.131 1.00 67.62 86 GLY A O 1
ATOM 671 N N . GLN A 1 87 ? 5.300 3.835 16.834 1.00 79.88 87 GLN A N 1
ATOM 672 C CA . GLN A 1 87 ? 5.663 4.437 15.548 1.00 79.88 87 GLN A CA 1
ATOM 673 C C . GLN A 1 87 ? 4.701 5.574 15.171 1.00 79.88 87 GLN A C 1
ATOM 675 O O . GLN A 1 87 ? 3.558 5.617 15.631 1.00 79.88 87 GLN A O 1
ATOM 680 N N . LEU A 1 88 ? 5.161 6.498 14.320 1.00 82.00 88 LEU A N 1
ATOM 681 C CA . LEU A 1 88 ? 4.351 7.631 13.857 1.00 82.00 88 LEU A CA 1
ATOM 682 C C . LEU A 1 88 ? 3.088 7.168 13.126 1.00 82.00 88 LEU A C 1
ATOM 684 O O . LEU A 1 88 ? 2.019 7.681 13.431 1.00 82.00 88 LEU A O 1
ATOM 688 N N . LEU A 1 89 ? 3.193 6.143 12.272 1.00 82.44 89 LEU A N 1
ATOM 689 C CA . LEU A 1 89 ? 2.042 5.571 11.568 1.00 82.44 89 LEU A CA 1
ATOM 690 C C . LEU A 1 89 ? 0.984 5.051 12.554 1.00 82.44 89 LEU A C 1
ATOM 692 O O . LEU A 1 89 ? -0.171 5.449 12.490 1.00 82.44 89 LEU A O 1
ATOM 696 N N . GLY A 1 90 ? 1.374 4.257 13.557 1.00 82.38 90 GLY A N 1
ATOM 697 C CA . GLY A 1 90 ? 0.421 3.771 14.561 1.00 82.38 90 GLY A CA 1
ATOM 698 C C . GLY A 1 90 ? -0.179 4.870 15.445 1.00 82.38 90 GLY A C 1
ATOM 699 O O . GLY A 1 90 ? -1.311 4.734 15.905 1.00 82.38 90 GLY A O 1
ATOM 700 N N . LYS A 1 91 ? 0.550 5.969 15.687 1.00 81.75 91 LYS A N 1
ATOM 701 C CA . LYS A 1 91 ? 0.005 7.150 16.379 1.00 81.75 91 LYS A CA 1
ATOM 702 C C . LYS A 1 91 ? -0.995 7.903 15.501 1.00 81.75 91 LYS A C 1
ATOM 704 O O . LYS A 1 91 ? -2.042 8.279 16.013 1.00 81.75 91 LYS A O 1
ATOM 709 N N . ALA A 1 92 ? -0.678 8.090 14.221 1.00 82.88 92 ALA A N 1
ATOM 710 C CA . ALA A 1 92 ? -1.521 8.790 13.255 1.00 82.88 92 ALA A CA 1
ATOM 711 C C . ALA A 1 92 ? -2.848 8.060 13.015 1.00 82.88 92 ALA A C 1
ATOM 713 O O . ALA A 1 92 ? -3.890 8.699 12.959 1.00 82.88 92 ALA A O 1
ATOM 714 N N . LEU A 1 93 ? -2.823 6.724 12.963 1.00 84.12 93 LEU A N 1
ATOM 715 C CA . LEU A 1 93 ? -4.030 5.921 12.769 1.00 84.12 93 LEU A CA 1
ATOM 716 C C . LEU A 1 93 ? -5.001 5.991 13.960 1.00 84.12 93 LEU A C 1
ATOM 718 O O . LEU A 1 93 ? -6.185 5.743 13.791 1.00 84.12 93 LEU A O 1
ATOM 722 N N . GLY A 1 94 ? -4.535 6.273 15.184 1.00 80.88 94 GLY A N 1
ATOM 723 C CA . GLY A 1 94 ? -5.419 6.414 16.355 1.00 80.88 94 GLY A CA 1
ATOM 724 C C . GLY A 1 94 ? -6.192 5.145 16.769 1.00 80.88 94 GLY A C 1
ATOM 725 O O . GLY A 1 94 ? -6.984 5.179 17.706 1.00 80.88 94 GLY A O 1
ATOM 726 N N . ILE A 1 95 ? -5.924 4.000 16.139 1.00 71.56 95 ILE A N 1
ATOM 727 C CA . ILE A 1 95 ? -6.727 2.765 16.198 1.00 71.56 95 ILE A CA 1
ATOM 728 C C . ILE A 1 95 ? -6.657 1.967 17.512 1.00 71.56 95 ILE A C 1
ATOM 730 O O . ILE A 1 95 ? -7.190 0.865 17.592 1.00 71.56 95 ILE A O 1
ATOM 734 N N . LYS A 1 96 ? -6.028 2.490 18.571 1.00 68.94 96 LYS A N 1
ATOM 735 C CA . LYS A 1 96 ? -5.782 1.739 19.822 1.00 68.94 96 LYS A CA 1
ATOM 736 C C . LYS A 1 96 ? -7.049 1.222 20.514 1.00 68.94 96 LYS A C 1
ATOM 738 O O . LYS A 1 96 ? -6.968 0.252 21.258 1.00 68.94 96 LYS A O 1
ATOM 743 N N . ASN A 1 97 ? -8.187 1.872 20.280 1.00 71.62 97 ASN A N 1
ATOM 744 C CA . ASN A 1 97 ? -9.465 1.532 20.907 1.00 71.62 97 ASN A CA 1
ATOM 745 C C . ASN A 1 97 ? -10.391 0.722 19.983 1.00 71.62 97 ASN A C 1
ATOM 747 O O . ASN A 1 97 ? -11.508 0.394 20.378 1.00 71.62 97 ASN A O 1
ATOM 751 N N . LEU A 1 98 ? -9.953 0.412 18.759 1.00 77.12 98 LEU A N 1
ATOM 752 C CA . LEU A 1 98 ? -10.739 -0.321 17.772 1.00 77.12 98 LEU A CA 1
ATOM 753 C C . LEU A 1 98 ? -10.259 -1.770 17.705 1.00 77.12 98 LEU A C 1
ATOM 755 O O . LEU A 1 98 ? -9.066 -2.041 17.612 1.00 77.12 98 LEU A O 1
ATOM 759 N N . ARG A 1 99 ? -11.201 -2.717 17.752 1.00 78.00 99 ARG A N 1
ATOM 760 C CA . ARG A 1 99 ? -10.882 -4.153 17.760 1.00 78.00 99 ARG A CA 1
ATOM 761 C C . ARG A 1 99 ? -10.320 -4.634 16.419 1.00 78.00 99 ARG A C 1
ATOM 763 O O . ARG A 1 99 ? -9.400 -5.445 16.397 1.00 78.00 99 ARG A O 1
ATOM 770 N N . THR A 1 100 ? -10.898 -4.161 15.319 1.00 87.56 100 THR A N 1
ATOM 771 C CA . THR A 1 100 ? -10.494 -4.493 13.946 1.00 87.56 100 THR A CA 1
ATOM 772 C C . THR A 1 100 ? -10.845 -3.297 13.054 1.00 87.56 100 THR A C 1
ATOM 774 O O . THR A 1 100 ? -11.913 -3.285 12.445 1.00 87.56 100 THR A O 1
ATOM 777 N N . PRO A 1 101 ? -10.025 -2.233 13.071 1.00 93.00 101 PRO A N 1
ATOM 778 C CA . PRO A 1 101 ? -10.308 -1.006 12.332 1.00 93.00 101 PRO A CA 1
ATOM 779 C C . PRO A 1 101 ? -10.305 -1.251 10.821 1.00 93.00 101 PRO A C 1
ATOM 781 O O . PRO A 1 101 ? -9.487 -2.012 10.297 1.00 93.00 101 PRO A O 1
ATOM 784 N N . THR A 1 102 ? -11.204 -0.566 10.128 1.00 96.50 102 THR A N 1
ATOM 785 C CA . THR A 1 102 ? -11.260 -0.501 8.666 1.00 96.50 102 THR A CA 1
ATOM 786 C C . THR A 1 102 ? -10.456 0.697 8.177 1.00 96.50 102 THR A C 1
ATOM 788 O O . THR A 1 102 ? -10.675 1.823 8.624 1.00 96.50 102 THR A O 1
ATOM 791 N N . VAL A 1 103 ? -9.510 0.460 7.272 1.00 97.19 103 VAL A N 1
ATOM 792 C CA . VAL A 1 103 ? -8.628 1.494 6.728 1.00 97.19 103 VAL A CA 1
ATOM 793 C C . VAL A 1 103 ? -8.732 1.518 5.212 1.00 97.19 103 VAL A C 1
ATOM 795 O O . VAL A 1 103 ? -8.624 0.477 4.568 1.00 97.19 103 VAL A O 1
ATOM 798 N N . LEU A 1 104 ? -8.911 2.707 4.648 1.00 97.94 104 LEU A N 1
ATOM 799 C CA . LEU A 1 104 ? -8.771 2.948 3.219 1.00 97.94 104 LEU A CA 1
ATOM 800 C C . LEU A 1 104 ? -7.406 3.583 2.955 1.00 97.94 104 LEU A C 1
ATOM 802 O O . LEU A 1 104 ? -7.184 4.726 3.336 1.00 97.94 104 LEU A O 1
ATOM 806 N N . ASP A 1 105 ? -6.497 2.852 2.325 1.00 97.31 105 ASP A N 1
ATOM 807 C CA . ASP A 1 105 ? -5.259 3.394 1.770 1.00 97.31 105 ASP A CA 1
ATOM 808 C C . ASP A 1 105 ? -5.552 3.903 0.354 1.00 97.31 105 ASP A C 1
ATOM 810 O O . ASP A 1 105 ? -5.742 3.120 -0.576 1.00 97.31 105 ASP A O 1
ATOM 814 N N . ALA A 1 106 ? -5.666 5.220 0.202 1.00 95.44 106 ALA A N 1
ATOM 815 C CA . ALA A 1 106 ? -6.045 5.843 -1.065 1.00 95.44 106 ALA A CA 1
ATOM 816 C C . ALA A 1 106 ? -4.857 6.036 -2.031 1.00 95.44 106 ALA A C 1
ATOM 818 O O . ALA A 1 106 ? -5.057 6.487 -3.160 1.00 95.44 106 ALA A O 1
ATOM 819 N N . THR A 1 107 ? -3.637 5.690 -1.606 1.00 92.31 107 THR A N 1
ATOM 820 C CA . THR A 1 107 ? -2.388 5.862 -2.364 1.00 92.31 107 THR A CA 1
ATOM 821 C C . THR A 1 107 ? -1.458 4.672 -2.114 1.00 92.31 107 THR A C 1
ATOM 823 O O . THR A 1 107 ? -0.336 4.832 -1.634 1.00 92.31 107 THR A O 1
ATOM 826 N N . ALA A 1 108 ? -1.938 3.464 -2.411 1.00 93.31 108 ALA A N 1
ATOM 827 C CA . ALA A 1 108 ? -1.336 2.225 -1.924 1.00 93.31 108 ALA A CA 1
ATOM 828 C C . ALA A 1 108 ? 0.134 2.039 -2.320 1.00 93.31 108 ALA A C 1
ATOM 830 O O . ALA A 1 108 ? 0.914 1.460 -1.554 1.00 93.31 108 ALA A O 1
ATOM 831 N N . GLY A 1 109 ? 0.530 2.486 -3.516 1.00 92.44 109 GLY A N 1
ATOM 832 C CA . GLY A 1 109 ? 1.887 2.316 -4.011 1.00 92.44 109 GLY A CA 1
ATOM 833 C C . GLY A 1 109 ? 2.287 0.839 -4.029 1.00 92.44 109 GLY A C 1
ATOM 834 O O . GLY A 1 109 ? 1.543 -0.039 -4.460 1.00 92.44 109 GLY A O 1
ATOM 835 N N . LEU A 1 110 ? 3.465 0.533 -3.480 1.00 92.50 110 LEU A N 1
ATOM 836 C CA . LEU A 1 110 ? 3.932 -0.850 -3.301 1.00 92.50 110 LEU A CA 1
ATOM 837 C C . LEU A 1 110 ? 3.278 -1.586 -2.113 1.00 92.50 110 LEU A C 1
ATOM 839 O O . LEU A 1 110 ? 3.712 -2.680 -1.752 1.00 92.50 110 LEU A O 1
ATOM 843 N N . GLY A 1 111 ? 2.276 -0.991 -1.463 1.00 93.75 111 GLY A N 1
ATOM 844 C CA . GLY A 1 111 ? 1.490 -1.591 -0.383 1.00 93.75 111 GLY A CA 1
ATOM 845 C C . GLY A 1 111 ? 2.262 -1.830 0.912 1.00 93.75 111 GLY A C 1
ATOM 846 O O . GLY A 1 111 ? 1.854 -2.647 1.733 1.00 93.75 111 GLY A O 1
ATOM 847 N N . THR A 1 112 ? 3.389 -1.144 1.112 1.00 92.12 112 THR A N 1
ATOM 848 C CA . THR A 1 112 ? 4.242 -1.323 2.298 1.00 92.12 112 THR A CA 1
ATOM 849 C C . THR A 1 112 ? 3.506 -0.923 3.579 1.00 92.12 112 THR A C 1
ATOM 851 O O . THR A 1 112 ? 3.488 -1.694 4.541 1.00 92.12 112 THR A O 1
ATOM 854 N N . ASP A 1 113 ? 2.868 0.251 3.591 1.00 93.25 113 ASP A N 1
ATOM 855 C CA . ASP A 1 113 ? 2.105 0.723 4.750 1.00 93.25 113 ASP A CA 1
ATOM 856 C C . ASP A 1 113 ? 0.753 0.017 4.868 1.00 93.25 113 ASP A C 1
ATOM 858 O O . ASP A 1 113 ? 0.415 -0.434 5.964 1.00 93.25 113 ASP A O 1
ATOM 862 N N . SER A 1 114 ? 0.063 -0.233 3.749 1.00 95.69 114 SER A N 1
ATOM 863 C CA . SER A 1 114 ? -1.083 -1.155 3.680 1.00 95.69 114 SER A CA 1
ATOM 864 C C . SER A 1 114 ? -0.808 -2.483 4.399 1.00 95.69 114 SER A C 1
ATOM 866 O O . SER A 1 114 ? -1.573 -2.905 5.269 1.00 95.69 114 SER A O 1
ATOM 868 N N . TYR A 1 115 ? 0.326 -3.125 4.109 1.00 95.12 115 TYR A N 1
ATOM 869 C CA . TYR A 1 115 ? 0.685 -4.396 4.727 1.00 95.12 115 TYR A CA 1
ATOM 870 C C . TYR A 1 115 ? 1.036 -4.2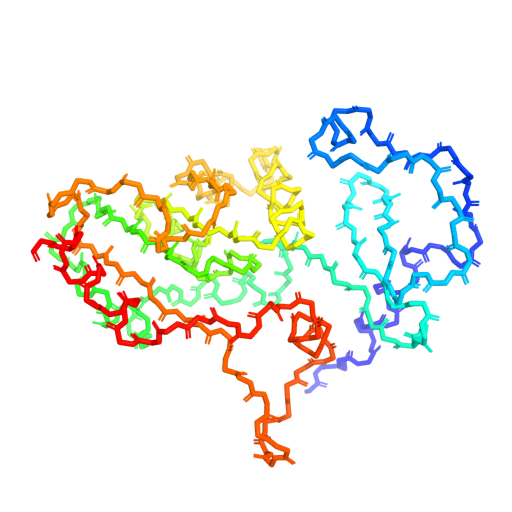64 6.210 1.00 95.12 115 TYR A C 1
ATOM 872 O O . TYR A 1 115 ? 0.674 -5.129 7.006 1.00 95.12 115 TYR A O 1
ATOM 880 N N . LEU A 1 116 ? 1.693 -3.178 6.622 1.00 92.81 116 LEU A N 1
ATOM 881 C CA . LEU A 1 116 ? 1.959 -2.914 8.040 1.00 92.81 116 LEU A CA 1
ATOM 882 C C . LEU A 1 116 ? 0.667 -2.723 8.843 1.00 92.81 116 LEU A C 1
ATOM 884 O O . LEU A 1 116 ? 0.555 -3.251 9.951 1.00 92.81 116 LEU A O 1
ATOM 888 N N . MET A 1 117 ? -0.310 -2.007 8.285 1.00 94.38 117 MET A N 1
ATOM 889 C CA . MET A 1 117 ? -1.631 -1.825 8.890 1.00 94.38 117 MET A CA 1
ATOM 890 C C . MET A 1 117 ? -2.372 -3.157 9.005 1.00 94.38 117 MET A C 1
ATOM 892 O O . MET A 1 117 ? -2.857 -3.511 10.080 1.00 94.38 117 MET A O 1
ATOM 896 N N . ALA A 1 118 ? -2.382 -3.951 7.938 1.00 94.56 118 ALA A N 1
ATOM 897 C CA . ALA A 1 118 ? -3.003 -5.270 7.938 1.00 94.56 118 ALA A CA 1
ATOM 898 C C . ALA A 1 118 ? -2.340 -6.251 8.923 1.00 94.56 118 ALA A C 1
ATOM 900 O O . ALA A 1 118 ? -3.016 -7.003 9.637 1.00 94.56 118 ALA A O 1
ATOM 901 N N . HIS A 1 119 ? -1.008 -6.204 9.026 1.00 91.94 119 HIS A N 1
ATOM 902 C CA . HIS A 1 119 ? -0.244 -6.984 9.996 1.00 91.94 119 HIS A CA 1
ATOM 903 C C . HIS A 1 119 ? -0.558 -6.579 11.441 1.00 91.94 119 HIS A C 1
ATOM 905 O O . HIS A 1 119 ? -0.606 -7.437 12.321 1.00 91.94 119 HIS A O 1
ATOM 911 N N . ALA A 1 120 ? -0.852 -5.298 11.682 1.00 90.50 120 ALA A N 1
ATOM 912 C CA . ALA A 1 120 ? -1.325 -4.801 12.972 1.00 90.50 120 ALA A CA 1
ATOM 913 C C . ALA A 1 120 ? -2.800 -5.139 13.274 1.00 90.50 120 ALA A C 1
ATOM 915 O O . ALA A 1 120 ? -3.269 -4.848 14.373 1.00 90.50 120 ALA A O 1
ATOM 916 N N . GLY A 1 121 ? -3.518 -5.770 12.337 1.00 91.31 121 GLY A N 1
ATOM 917 C CA . GLY A 1 121 ? -4.896 -6.233 12.521 1.00 91.31 121 GLY A CA 1
ATOM 918 C C . GLY A 1 121 ? -5.970 -5.370 11.858 1.00 91.31 121 GLY A C 1
ATOM 919 O O . GLY A 1 121 ? -7.151 -5.617 12.095 1.00 91.31 121 GLY A O 1
ATOM 920 N N . CYS A 1 122 ? -5.601 -4.382 11.038 1.00 94.31 122 CYS A N 1
ATOM 921 C CA . CYS A 1 122 ? -6.568 -3.616 10.250 1.00 94.31 122 CYS A CA 1
ATOM 922 C C . CYS A 1 122 ? -7.142 -4.451 9.094 1.00 94.31 122 CYS A C 1
ATOM 924 O O . CYS A 1 122 ? -6.444 -5.292 8.528 1.00 94.31 122 CYS A O 1
ATOM 926 N N . LEU A 1 123 ? -8.383 -4.163 8.700 1.00 97.19 123 LEU A N 1
ATOM 927 C CA . LEU A 1 123 ? -8.915 -4.529 7.385 1.00 97.19 123 LEU A CA 1
ATOM 928 C C . LEU A 1 123 ? -8.622 -3.374 6.434 1.00 97.19 123 LEU A C 1
ATOM 930 O O . LEU A 1 123 ? -9.068 -2.256 6.688 1.00 97.19 123 LEU A O 1
ATOM 934 N N . VAL A 1 124 ? -7.848 -3.626 5.384 1.00 98.06 124 VAL A N 1
ATOM 935 C CA . VAL A 1 124 ? -7.332 -2.583 4.498 1.00 98.06 124 VAL A CA 1
ATOM 936 C C . VAL A 1 124 ? -7.965 -2.718 3.121 1.00 98.06 124 VAL A C 1
ATOM 938 O O . VAL A 1 124 ? -7.853 -3.762 2.487 1.00 98.06 124 VAL A O 1
ATOM 941 N N . THR A 1 125 ? -8.592 -1.652 2.638 1.00 98.38 125 THR A N 1
ATOM 942 C CA . THR A 1 125 ? -8.867 -1.463 1.211 1.00 98.38 125 THR A CA 1
ATOM 943 C C . THR A 1 125 ? -7.781 -0.543 0.660 1.00 98.38 125 THR A C 1
ATOM 945 O O . THR A 1 125 ? -7.579 0.534 1.205 1.00 98.38 125 THR A O 1
ATOM 948 N N . ALA A 1 126 ? -7.073 -0.952 -0.386 1.00 98.00 126 ALA A N 1
ATOM 949 C CA . ALA A 1 126 ? -5.908 -0.255 -0.920 1.00 98.00 126 ALA A CA 1
ATOM 950 C C . ALA A 1 126 ? -6.103 0.085 -2.404 1.00 98.00 126 ALA A C 1
ATOM 952 O O . ALA A 1 126 ? -6.409 -0.791 -3.217 1.00 98.00 126 ALA A O 1
ATOM 953 N N . ILE A 1 127 ? -5.944 1.361 -2.753 1.00 96.44 127 ILE A N 1
ATOM 954 C CA . ILE A 1 127 ? -6.213 1.898 -4.089 1.00 96.44 127 ILE A CA 1
ATOM 955 C C . ILE A 1 127 ? -4.911 2.291 -4.761 1.00 96.44 127 ILE A C 1
ATOM 957 O O . ILE A 1 127 ? -4.140 3.085 -4.228 1.00 96.44 127 ILE A O 1
ATOM 961 N N . GLU A 1 128 ? -4.683 1.742 -5.950 1.00 92.50 128 GLU A N 1
ATOM 962 C CA . GLU A 1 128 ? -3.563 2.126 -6.803 1.00 92.50 128 GLU A CA 1
ATOM 963 C C . GLU A 1 128 ? -4.066 2.403 -8.219 1.00 92.50 128 GLU A C 1
ATOM 965 O O . GLU A 1 128 ? -4.723 1.572 -8.850 1.00 92.50 128 GLU A O 1
ATOM 970 N N . ARG A 1 129 ? -3.744 3.589 -8.729 1.00 90.12 129 ARG A N 1
ATOM 971 C CA . ARG A 1 129 ? -4.170 4.043 -10.057 1.00 90.12 129 ARG A CA 1
ATOM 972 C C . ARG A 1 129 ? -3.238 3.562 -11.151 1.00 90.12 129 ARG A C 1
ATOM 974 O O . ARG A 1 129 ? -3.686 3.263 -12.257 1.00 90.12 129 ARG A O 1
ATOM 981 N N . ASN A 1 130 ? -1.941 3.502 -10.860 1.00 87.44 130 ASN A N 1
ATOM 982 C CA . ASN A 1 130 ? -0.943 3.167 -11.843 1.00 87.44 130 ASN A CA 1
ATOM 983 C C . ASN A 1 130 ? -0.993 1.657 -12.110 1.00 87.44 130 ASN A C 1
ATOM 985 O O . ASN A 1 130 ? -0.729 0.859 -11.207 1.00 87.44 130 ASN A O 1
ATOM 989 N N . PRO A 1 131 ? -1.286 1.232 -13.349 1.00 85.94 131 PRO A N 1
ATOM 990 C CA . PRO A 1 131 ? -1.458 -0.181 -13.658 1.00 85.94 131 PRO A CA 1
ATOM 991 C C . PRO A 1 131 ? -0.178 -0.994 -13.437 1.00 85.94 131 PRO A C 1
ATOM 993 O O . PRO A 1 131 ? -0.266 -2.169 -13.089 1.00 85.94 131 PRO A O 1
ATOM 996 N N . ALA A 1 132 ? 1.001 -0.388 -13.606 1.00 85.38 132 ALA A N 1
ATOM 997 C CA . ALA A 1 132 ? 2.263 -1.084 -13.412 1.00 85.38 132 ALA A CA 1
ATOM 998 C C . ALA A 1 132 ? 2.578 -1.300 -11.924 1.00 85.38 132 ALA A C 1
ATOM 1000 O O . ALA A 1 132 ? 2.993 -2.388 -11.532 1.00 85.38 132 ALA A O 1
ATOM 1001 N N . ILE A 1 133 ? 2.337 -0.291 -11.083 1.00 89.56 133 ILE A N 1
ATOM 1002 C CA . ILE A 1 133 ? 2.502 -0.411 -9.628 1.00 89.56 133 ILE A CA 1
ATOM 1003 C C . ILE A 1 133 ? 1.466 -1.387 -9.058 1.00 89.56 133 ILE A C 1
ATOM 1005 O O . ILE A 1 133 ? 1.831 -2.278 -8.290 1.00 89.56 133 ILE A O 1
ATOM 1009 N N . PHE A 1 134 ? 0.206 -1.286 -9.499 1.00 91.12 134 PHE A N 1
ATOM 1010 C CA . PHE A 1 134 ? -0.859 -2.214 -9.115 1.00 91.12 134 PHE A CA 1
ATOM 1011 C C . PHE A 1 134 ? -0.469 -3.666 -9.422 1.00 91.12 134 PHE A C 1
ATOM 1013 O O . PHE A 1 134 ? -0.600 -4.530 -8.560 1.00 91.12 134 PHE A O 1
ATOM 1020 N N . ALA A 1 135 ? 0.083 -3.925 -10.612 1.00 88.69 135 ALA A N 1
ATOM 1021 C CA . ALA A 1 135 ? 0.551 -5.249 -11.013 1.00 88.69 135 ALA A CA 1
ATOM 1022 C C . ALA A 1 135 ? 1.639 -5.811 -10.073 1.00 88.69 135 ALA A C 1
ATOM 1024 O O . ALA A 1 135 ? 1.589 -6.980 -9.684 1.00 88.69 135 ALA A O 1
ATOM 1025 N N . LEU A 1 136 ? 2.610 -4.983 -9.670 1.00 92.06 136 LEU A N 1
ATOM 1026 C CA . LEU A 1 136 ? 3.653 -5.383 -8.717 1.00 92.06 136 LEU A CA 1
ATOM 1027 C C . LEU A 1 136 ? 3.077 -5.679 -7.325 1.00 92.06 136 LEU A C 1
ATOM 1029 O O . LEU A 1 136 ? 3.478 -6.658 -6.689 1.00 92.06 136 LEU A O 1
ATOM 1033 N N . LEU A 1 137 ? 2.145 -4.844 -6.856 1.00 94.50 137 LEU A N 1
ATOM 1034 C CA . LEU A 1 137 ? 1.462 -5.018 -5.576 1.00 94.50 137 LEU A CA 1
ATOM 1035 C C . LEU A 1 137 ? 0.625 -6.301 -5.551 1.00 94.50 137 LEU A C 1
ATOM 1037 O O . LEU A 1 137 ? 0.735 -7.089 -4.609 1.00 94.50 137 LEU A O 1
ATOM 1041 N N . GLU A 1 138 ? -0.162 -6.539 -6.596 1.00 94.81 138 GLU A N 1
ATOM 1042 C CA . GLU A 1 138 ? -0.974 -7.743 -6.752 1.00 94.81 138 GLU A CA 1
ATOM 1043 C C . GLU A 1 138 ? -0.110 -9.012 -6.724 1.00 94.81 138 GLU A C 1
ATOM 1045 O O . GLU A 1 138 ? -0.408 -9.945 -5.974 1.00 94.81 138 GLU A O 1
ATOM 1050 N N . ASP A 1 139 ? 1.012 -9.035 -7.455 1.00 93.75 139 ASP A N 1
ATOM 1051 C CA . ASP A 1 139 ? 1.953 -10.159 -7.410 1.00 93.75 139 ASP A CA 1
ATOM 1052 C C . ASP A 1 139 ? 2.549 -10.371 -6.005 1.00 93.75 139 ASP A C 1
ATOM 1054 O O . ASP A 1 139 ? 2.616 -11.504 -5.511 1.00 93.75 139 ASP A O 1
ATOM 1058 N N . GLY A 1 140 ? 2.945 -9.286 -5.333 1.00 92.88 140 GLY A N 1
ATOM 1059 C CA . GLY A 1 140 ? 3.456 -9.311 -3.962 1.00 92.88 140 GLY A CA 1
ATOM 1060 C C . GLY A 1 140 ? 2.468 -9.901 -2.961 1.00 92.88 140 GLY A C 1
ATOM 1061 O O . GLY A 1 140 ? 2.831 -10.786 -2.178 1.00 92.88 140 GLY A O 1
ATOM 1062 N N . LEU A 1 141 ? 1.213 -9.451 -3.008 1.00 93.94 141 LEU A N 1
ATOM 1063 C CA . LEU A 1 141 ? 0.147 -9.932 -2.129 1.00 93.94 141 LEU A CA 1
ATOM 1064 C C . LEU A 1 141 ? -0.219 -11.380 -2.430 1.00 93.94 141 LEU A C 1
ATOM 1066 O O . LEU A 1 141 ? -0.322 -12.180 -1.501 1.00 93.94 141 LEU A O 1
ATOM 1070 N N . ARG A 1 142 ? -0.331 -11.754 -3.709 1.00 93.50 142 ARG A N 1
ATOM 1071 C CA . ARG A 1 142 ? -0.573 -13.141 -4.124 1.00 93.50 142 ARG A CA 1
ATOM 1072 C C . ARG A 1 142 ? 0.476 -14.080 -3.531 1.00 93.50 142 ARG A C 1
ATOM 1074 O O . ARG A 1 142 ? 0.122 -15.097 -2.933 1.00 93.50 142 ARG A O 1
ATOM 1081 N N . ARG A 1 143 ? 1.763 -13.730 -3.646 1.00 91.00 143 ARG A N 1
ATOM 1082 C CA . ARG A 1 143 ? 2.858 -14.508 -3.044 1.00 91.00 143 ARG A CA 1
ATOM 1083 C C . ARG A 1 143 ? 2.776 -14.540 -1.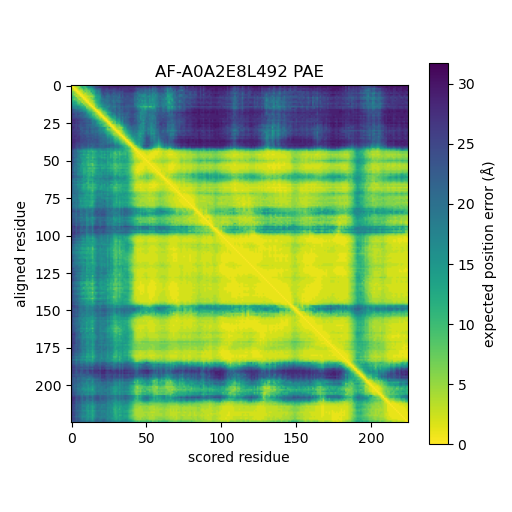519 1.00 91.00 143 ARG A C 1
ATOM 1085 O O . ARG A 1 143 ? 3.011 -15.592 -0.930 1.00 91.00 143 ARG A O 1
ATOM 1092 N N . ALA A 1 144 ? 2.411 -13.431 -0.876 1.00 91.00 144 ALA A N 1
ATOM 1093 C CA . ALA A 1 144 ? 2.261 -13.388 0.576 1.00 91.00 144 ALA A CA 1
ATOM 1094 C C . ALA A 1 144 ? 1.122 -14.281 1.086 1.00 91.00 144 ALA A C 1
ATOM 1096 O O . ALA A 1 144 ? 1.324 -15.057 2.020 1.00 91.00 144 ALA A O 1
ATOM 1097 N N . VAL A 1 145 ? -0.036 -14.266 0.420 1.00 90.25 145 VAL A N 1
ATOM 1098 C CA . VAL A 1 145 ? -1.165 -15.160 0.719 1.00 90.25 145 VAL A CA 1
ATOM 1099 C C . VAL A 1 145 ? -0.755 -16.630 0.587 1.00 90.25 145 VAL A C 1
ATOM 1101 O O . VAL A 1 145 ? -1.154 -17.442 1.421 1.00 90.25 145 VAL A O 1
ATOM 1104 N N . GLN A 1 146 ? 0.061 -16.973 -0.415 1.00 86.88 146 GLN A N 1
ATOM 1105 C CA . GLN A 1 146 ? 0.508 -18.344 -0.696 1.00 86.88 146 GLN A CA 1
ATOM 1106 C C . GLN A 1 146 ? 1.596 -18.866 0.261 1.00 86.88 146 GLN A C 1
ATOM 1108 O O . GLN A 1 146 ? 1.822 -20.072 0.309 1.00 86.88 146 GLN A O 1
ATOM 1113 N N . ALA A 1 147 ? 2.230 -18.015 1.072 1.00 83.06 147 ALA A N 1
ATOM 1114 C CA . ALA A 1 147 ? 3.305 -18.398 1.998 1.00 83.06 147 ALA A CA 1
ATOM 1115 C C . ALA A 1 147 ? 2.826 -19.089 3.301 1.00 83.06 147 ALA A C 1
ATOM 1117 O O . ALA A 1 147 ? 3.495 -19.019 4.342 1.00 83.06 147 ALA A O 1
ATOM 1118 N N . VAL A 1 148 ? 1.660 -19.746 3.262 1.00 73.88 148 VAL A N 1
ATOM 1119 C CA . VAL A 1 148 ? 1.065 -20.468 4.400 1.00 73.88 148 VAL A CA 1
ATOM 1120 C C . VAL A 1 148 ? 2.047 -21.527 4.920 1.00 73.88 148 VAL A C 1
ATOM 1122 O O . VAL A 1 148 ? 2.695 -22.225 4.145 1.00 73.88 148 VAL A O 1
ATOM 1125 N N . GLY A 1 149 ? 2.181 -21.636 6.244 1.00 64.62 149 GLY A N 1
ATOM 1126 C CA . GLY A 1 149 ? 3.052 -22.612 6.913 1.00 64.62 149 GLY A CA 1
ATOM 1127 C C . GLY A 1 149 ? 4.511 -22.175 7.094 1.00 64.62 149 GLY A C 1
ATOM 1128 O O . GLY A 1 149 ? 5.143 -22.591 8.060 1.00 64.62 149 GLY A O 1
ATOM 1129 N N . VAL A 1 150 ? 5.042 -21.292 6.239 1.00 64.19 150 VAL A N 1
ATO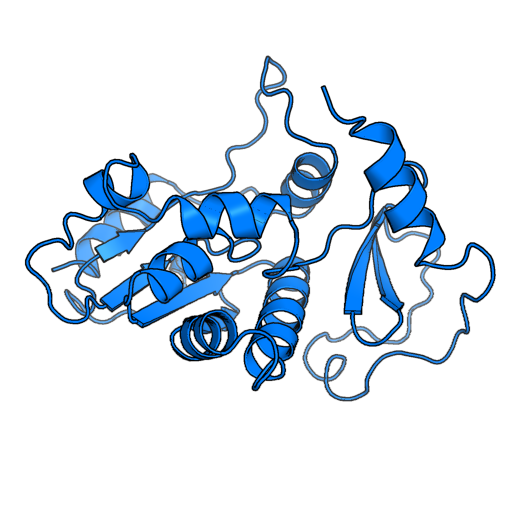M 1130 C CA . VAL A 1 150 ? 6.398 -20.726 6.409 1.00 64.19 150 VAL A CA 1
ATOM 1131 C C . VAL A 1 150 ? 6.350 -19.418 7.200 1.00 64.19 150 VAL A C 1
ATOM 1133 O O . VAL A 1 150 ? 7.214 -19.173 8.040 1.00 64.19 150 VAL A O 1
ATOM 1136 N N . GLN A 1 151 ? 5.340 -18.576 6.945 1.00 70.38 151 GLN A N 1
ATOM 1137 C CA . GLN A 1 151 ? 5.133 -17.291 7.625 1.00 70.38 151 GLN A CA 1
ATOM 1138 C C . GLN A 1 151 ? 3.636 -17.011 7.826 1.00 70.38 151 GLN A C 1
ATOM 1140 O O . GLN A 1 151 ? 3.057 -16.127 7.196 1.00 70.38 151 GLN A O 1
ATOM 1145 N N . GLU A 1 152 ? 2.998 -17.782 8.708 1.00 74.62 152 GLU A N 1
ATOM 1146 C CA . GLU A 1 152 ? 1.544 -17.756 8.935 1.00 74.62 152 GLU A CA 1
ATOM 1147 C C . GLU A 1 152 ? 0.993 -16.354 9.254 1.00 74.62 152 GLU A C 1
ATOM 1149 O O . GLU A 1 152 ? 0.022 -15.918 8.638 1.00 74.62 152 GLU A O 1
ATOM 1154 N N . SER A 1 153 ? 1.670 -15.590 10.117 1.00 76.31 153 SER A N 1
ATOM 1155 C CA . SER A 1 153 ? 1.272 -14.212 10.446 1.00 76.31 153 SER A CA 1
ATOM 1156 C C . SER A 1 153 ? 1.388 -13.233 9.271 1.00 76.31 153 SER A C 1
ATOM 1158 O O . SER A 1 153 ? 0.676 -12.230 9.234 1.00 76.31 153 SER A O 1
ATOM 1160 N N . GLY A 1 154 ? 2.271 -13.506 8.306 1.00 80.69 154 GLY A N 1
ATOM 1161 C CA . GLY A 1 154 ? 2.390 -12.721 7.079 1.00 80.69 154 GLY A CA 1
ATOM 1162 C C . GLY A 1 154 ? 1.291 -13.058 6.070 1.00 80.69 154 GLY A C 1
ATOM 1163 O O . GLY A 1 154 ? 0.656 -12.163 5.520 1.00 80.69 154 GLY A O 1
ATOM 1164 N N . SER A 1 155 ? 0.998 -14.349 5.893 1.00 86.12 155 SER A N 1
ATOM 1165 C CA . SER A 1 155 ? -0.106 -14.796 5.032 1.00 86.12 155 SER A CA 1
ATOM 1166 C C . SER A 1 155 ? -1.452 -14.238 5.497 1.00 86.12 155 SER A C 1
ATOM 1168 O O . SER A 1 155 ? -2.234 -13.745 4.685 1.00 86.12 155 SER A O 1
ATOM 1170 N N . GLU A 1 156 ? -1.699 -14.243 6.806 1.00 90.69 156 GLU A N 1
ATOM 1171 C CA . GLU A 1 156 ? -2.919 -13.686 7.386 1.00 90.69 156 GLU A CA 1
ATOM 1172 C C . GLU A 1 156 ? -3.009 -12.159 7.213 1.00 90.69 156 GLU A C 1
ATOM 1174 O O . GLU A 1 156 ? -4.079 -11.637 6.910 1.00 90.69 156 GLU A O 1
ATOM 1179 N N . ALA A 1 157 ? -1.892 -11.432 7.331 1.00 92.69 157 ALA A N 1
ATOM 1180 C CA . ALA A 1 157 ? -1.862 -9.998 7.043 1.00 92.69 157 ALA A CA 1
ATOM 1181 C C . ALA A 1 157 ? -2.248 -9.713 5.583 1.00 92.69 157 ALA A C 1
ATOM 1183 O O . ALA A 1 157 ? -3.098 -8.866 5.327 1.00 92.69 157 ALA A O 1
ATOM 1184 N N . ALA A 1 158 ? -1.698 -10.468 4.630 1.00 94.38 158 ALA A N 1
ATOM 1185 C CA . ALA A 1 158 ? -2.023 -10.305 3.215 1.00 94.38 158 ALA A CA 1
ATOM 1186 C C . ALA A 1 158 ? -3.518 -10.530 2.918 1.00 94.38 158 ALA A C 1
ATOM 1188 O O . ALA A 1 158 ? -4.089 -9.834 2.086 1.00 94.38 158 ALA A O 1
ATOM 1189 N N . ARG A 1 159 ? -4.175 -11.459 3.628 1.00 95.06 159 ARG A N 1
ATOM 1190 C CA . ARG A 1 159 ? -5.615 -11.747 3.471 1.00 95.06 159 ARG A CA 1
ATOM 1191 C C . ARG A 1 159 ? -6.534 -10.631 3.962 1.00 95.06 159 ARG A C 1
ATOM 1193 O O . ARG A 1 159 ? -7.706 -10.625 3.599 1.00 95.06 159 ARG A O 1
ATOM 1200 N N . ARG A 1 160 ? -6.028 -9.700 4.773 1.00 96.81 160 ARG A N 1
ATOM 1201 C CA . ARG A 1 160 ? -6.787 -8.528 5.239 1.00 96.81 160 ARG A CA 1
ATOM 1202 C C . ARG A 1 160 ? -6.714 -7.344 4.280 1.00 96.81 160 ARG A C 1
ATOM 1204 O O . ARG A 1 160 ? -7.272 -6.299 4.602 1.00 96.81 160 ARG A O 1
ATOM 1211 N N . ILE A 1 161 ? -6.016 -7.487 3.154 1.00 98.06 161 ILE A N 1
ATOM 1212 C CA . ILE A 1 161 ? -5.815 -6.421 2.176 1.00 98.06 161 ILE A CA 1
ATOM 1213 C C . ILE A 1 161 ? -6.630 -6.742 0.929 1.00 98.06 161 ILE A C 1
ATOM 1215 O O . ILE A 1 161 ? -6.379 -7.729 0.239 1.00 98.06 161 ILE A O 1
ATOM 1219 N N . GLU A 1 162 ? -7.587 -5.878 0.627 1.00 97.69 162 GLU A N 1
ATOM 1220 C CA . GLU A 1 162 ? -8.282 -5.834 -0.652 1.00 97.69 162 GLU A CA 1
ATOM 1221 C C . GLU A 1 162 ? -7.657 -4.726 -1.499 1.00 97.69 162 GLU A C 1
ATOM 1223 O O . GLU A 1 162 ? -7.660 -3.568 -1.090 1.00 97.69 162 GLU A O 1
ATOM 1228 N N . ILE A 1 163 ? -7.143 -5.057 -2.683 1.00 96.62 163 ILE A N 1
ATOM 1229 C CA . ILE A 1 163 ? -6.633 -4.055 -3.625 1.00 96.62 163 ILE A CA 1
ATOM 1230 C C . ILE A 1 163 ? -7.663 -3.753 -4.707 1.00 96.62 163 ILE A C 1
ATOM 1232 O O . ILE A 1 163 ? -8.348 -4.655 -5.193 1.00 96.62 163 ILE A O 1
ATOM 1236 N N . ARG A 1 164 ? -7.749 -2.491 -5.130 1.00 95.06 164 ARG A N 1
ATOM 1237 C CA . ARG A 1 164 ? -8.539 -2.086 -6.299 1.00 95.06 164 ARG A CA 1
ATOM 1238 C C . ARG A 1 164 ? -7.718 -1.168 -7.187 1.00 95.06 164 ARG A C 1
ATOM 1240 O O . ARG A 1 164 ? -7.092 -0.223 -6.709 1.00 95.06 164 ARG A O 1
ATOM 1247 N N . ARG A 1 165 ? -7.742 -1.445 -8.490 1.00 93.06 165 ARG A N 1
ATOM 1248 C CA . ARG A 1 165 ? -7.118 -0.573 -9.481 1.00 93.06 165 ARG A CA 1
ATOM 1249 C C . ARG A 1 165 ? -8.074 0.559 -9.825 1.00 93.06 165 ARG A C 1
ATOM 1251 O O . ARG A 1 165 ? -9.175 0.294 -10.306 1.00 93.06 165 ARG A O 1
ATOM 1258 N N . GLY A 1 166 ? -7.640 1.795 -9.647 1.00 90.38 166 GLY A N 1
ATOM 1259 C CA . GLY A 1 166 ? -8.443 2.965 -9.980 1.00 90.38 166 GLY A CA 1
ATOM 1260 C C . GLY A 1 166 ? -7.860 4.238 -9.397 1.00 90.38 166 GLY A C 1
ATOM 1261 O O . GLY A 1 166 ? -6.940 4.195 -8.587 1.00 90.38 166 GLY A O 1
ATOM 1262 N N . ASP A 1 167 ? -8.400 5.375 -9.819 1.00 91.00 167 ASP A N 1
ATOM 1263 C CA . ASP A 1 167 ? -8.111 6.643 -9.163 1.00 91.00 167 ASP A CA 1
ATOM 1264 C C . ASP A 1 167 ? -9.092 6.832 -8.010 1.00 91.00 167 ASP A C 1
ATOM 1266 O O . ASP A 1 167 ? -10.304 6.835 -8.232 1.00 91.00 167 ASP A O 1
ATOM 1270 N N . PHE A 1 168 ? -8.571 7.002 -6.793 1.00 93.75 168 PHE A N 1
ATOM 1271 C CA . PHE A 1 168 ? -9.387 7.261 -5.613 1.00 93.75 168 PHE A CA 1
ATOM 1272 C C . PHE A 1 168 ? -10.403 8.379 -5.877 1.00 93.75 168 PHE A C 1
ATOM 1274 O O . PHE A 1 168 ? -11.574 8.176 -5.566 1.00 93.75 168 PHE A O 1
ATOM 1281 N N . LEU A 1 169 ? -10.000 9.485 -6.521 1.00 93.06 169 LEU A N 1
ATOM 1282 C CA . LEU A 1 169 ? -10.852 10.651 -6.812 1.00 93.06 169 LEU A CA 1
ATOM 1283 C C . LEU A 1 169 ? -12.000 10.371 -7.788 1.00 93.06 169 LEU A C 1
ATOM 1285 O O . LEU A 1 169 ? -12.992 11.091 -7.786 1.00 93.06 169 LEU A O 1
ATOM 1289 N N . LEU A 1 170 ? -11.868 9.344 -8.628 1.00 92.75 170 LEU A N 1
ATOM 1290 C CA . LEU A 1 170 ? -12.866 8.991 -9.643 1.00 92.75 170 LEU A CA 1
ATOM 1291 C C . LEU A 1 170 ? -13.785 7.848 -9.198 1.00 92.75 170 LEU A C 1
ATOM 1293 O O . LEU A 1 170 ? -14.688 7.461 -9.938 1.00 92.75 170 LEU A O 1
ATOM 1297 N N . MET A 1 171 ? -13.533 7.270 -8.025 1.00 93.56 171 MET A N 1
ATOM 1298 C CA . MET A 1 171 ? -14.310 6.162 -7.486 1.00 93.56 171 MET A CA 1
ATOM 1299 C C . MET A 1 171 ? -15.438 6.656 -6.583 1.00 93.56 171 MET A C 1
ATOM 1301 O O . MET A 1 171 ? -15.285 7.600 -5.807 1.00 93.56 171 MET A O 1
ATOM 1305 N N . ASP A 1 172 ? -16.560 5.943 -6.632 1.00 93.38 172 ASP A N 1
ATOM 1306 C CA . ASP A 1 172 ? -17.687 6.196 -5.746 1.00 93.38 172 ASP A CA 1
ATOM 1307 C C . ASP A 1 172 ? -17.454 5.553 -4.380 1.00 93.38 172 ASP A C 1
ATOM 1309 O O . ASP A 1 172 ? -17.376 4.329 -4.234 1.00 93.38 172 ASP A O 1
ATOM 1313 N N . TRP A 1 173 ? -17.381 6.406 -3.362 1.00 94.38 173 TRP A N 1
ATOM 1314 C CA . TRP A 1 173 ? -17.196 6.001 -1.974 1.00 94.38 173 TRP A CA 1
ATOM 1315 C C . TRP A 1 173 ? -18.428 6.309 -1.125 1.00 94.38 173 TRP A C 1
ATOM 1317 O O . TRP A 1 173 ? -18.987 7.407 -1.246 1.00 94.38 173 TRP A O 1
ATOM 1327 N N . PRO A 1 174 ? -18.833 5.391 -0.231 1.00 94.00 174 PRO A N 1
ATOM 1328 C CA . PRO A 1 174 ? -19.830 5.693 0.780 1.00 94.00 174 PRO A CA 1
ATOM 1329 C C . PRO A 1 174 ? -19.265 6.640 1.844 1.00 94.00 174 PRO A C 1
ATOM 1331 O O . PRO A 1 174 ? -18.107 6.527 2.253 1.00 94.00 174 PRO A O 1
ATOM 1334 N N . ASP A 1 175 ? -20.110 7.546 2.328 1.00 95.81 175 ASP A N 1
ATOM 1335 C CA . ASP A 1 175 ? -19.761 8.460 3.414 1.00 95.81 175 ASP A CA 1
ATOM 1336 C C . ASP A 1 175 ? -19.494 7.685 4.710 1.00 95.81 175 ASP A C 1
ATOM 1338 O O . ASP A 1 175 ? -20.250 6.777 5.071 1.00 95.81 175 ASP A O 1
ATOM 1342 N N . LYS A 1 176 ? -18.441 8.074 5.440 1.00 94.75 176 LYS A N 1
ATOM 1343 C CA . LYS A 1 176 ? -18.094 7.529 6.767 1.00 94.75 176 LYS A CA 1
ATOM 1344 C C . LYS A 1 176 ? -17.986 5.997 6.814 1.00 94.75 176 LYS A C 1
ATOM 1346 O O . LYS A 1 176 ? -18.297 5.349 7.823 1.00 94.75 176 LYS A O 1
ATOM 1351 N N . ALA A 1 177 ? -17.568 5.395 5.706 1.00 94.88 177 ALA A N 1
ATOM 1352 C CA . ALA A 1 177 ? -17.464 3.951 5.570 1.00 94.88 177 ALA A CA 1
ATOM 1353 C C . ALA A 1 177 ? -16.256 3.368 6.314 1.00 94.88 177 ALA A C 1
ATOM 1355 O O . ALA A 1 177 ? -16.343 2.239 6.802 1.00 94.88 177 ALA A O 1
ATOM 1356 N N . TYR A 1 178 ? -15.179 4.146 6.449 1.00 96.12 178 TYR A N 1
ATOM 1357 C CA . TYR A 1 178 ? -13.900 3.700 6.998 1.00 96.12 178 TYR A CA 1
ATOM 1358 C C . TYR A 1 178 ? -13.581 4.395 8.320 1.00 96.12 178 TYR A C 1
ATOM 1360 O O . TYR A 1 178 ? -13.879 5.574 8.501 1.00 96.12 178 TYR A O 1
ATOM 1368 N N . ASP A 1 179 ? -12.944 3.677 9.245 1.00 95.25 179 ASP A N 1
ATOM 1369 C CA . ASP A 1 179 ? -12.466 4.274 10.498 1.00 95.25 179 ASP A CA 1
ATOM 1370 C C . ASP A 1 179 ? -11.300 5.234 10.246 1.00 95.25 179 ASP A C 1
ATOM 1372 O O . ASP A 1 179 ? -11.170 6.245 10.930 1.00 95.25 179 ASP A O 1
ATOM 1376 N N . VAL A 1 180 ? -10.457 4.922 9.256 1.00 95.38 180 VAL A N 1
ATOM 1377 C CA . VAL A 1 180 ? -9.325 5.760 8.857 1.00 95.38 180 VAL A CA 1
ATOM 1378 C C . VAL A 1 180 ? -9.195 5.784 7.339 1.00 95.38 180 VAL A C 1
ATOM 1380 O O . VAL A 1 180 ? -9.308 4.749 6.685 1.00 95.38 180 VAL A O 1
ATOM 1383 N N . VAL A 1 181 ? -8.892 6.956 6.786 1.00 96.44 181 VAL A N 1
ATOM 1384 C CA . VAL A 1 181 ? -8.376 7.089 5.421 1.00 96.44 181 VAL A CA 1
ATOM 1385 C C . VAL A 1 181 ? -6.913 7.507 5.511 1.00 96.44 181 VAL A C 1
ATOM 1387 O O . VAL A 1 181 ? -6.584 8.491 6.172 1.00 96.44 181 VAL A O 1
ATOM 1390 N N . TYR A 1 182 ? -6.040 6.722 4.891 1.00 95.44 182 TYR A N 1
ATOM 1391 C CA . TYR A 1 182 ? -4.606 6.947 4.824 1.00 95.44 182 TYR A CA 1
ATOM 1392 C C . TYR A 1 182 ? -4.229 7.528 3.459 1.00 95.44 182 TYR A C 1
ATOM 1394 O O . TYR A 1 182 ? -4.695 7.057 2.420 1.00 95.44 182 TYR A O 1
ATOM 1402 N N . LEU A 1 183 ? -3.392 8.564 3.497 1.00 92.38 183 LEU A N 1
ATOM 1403 C CA . LEU A 1 183 ? -2.870 9.273 2.338 1.00 92.38 183 LEU A CA 1
ATOM 1404 C C . LEU A 1 183 ? -1.352 9.402 2.485 1.00 92.38 183 LEU A C 1
ATOM 1406 O O . LEU A 1 183 ? -0.871 9.966 3.469 1.00 92.38 183 LEU A O 1
ATOM 1410 N N . ASP A 1 184 ? -0.628 8.919 1.486 1.00 88.44 184 ASP A N 1
ATOM 1411 C CA . ASP A 1 184 ? 0.802 9.137 1.260 1.00 88.44 184 ASP A CA 1
ATOM 1412 C C . ASP A 1 184 ? 1.043 9.327 -0.247 1.00 88.44 184 ASP A C 1
ATOM 1414 O O . ASP A 1 184 ? 1.591 8.450 -0.922 1.00 88.44 184 ASP A O 1
ATOM 1418 N N . PRO A 1 185 ? 0.548 10.434 -0.835 1.00 81.38 185 PRO A N 1
ATOM 1419 C CA . PRO A 1 185 ? 0.807 10.707 -2.238 1.00 81.38 185 PRO A CA 1
ATOM 1420 C C . PRO A 1 185 ? 2.319 10.825 -2.453 1.00 81.38 185 PRO A C 1
ATOM 1422 O O . PRO A 1 185 ? 3.017 11.517 -1.709 1.00 81.38 185 PRO A O 1
ATOM 1425 N N . MET A 1 186 ? 2.839 10.166 -3.492 1.00 72.44 186 MET A N 1
ATOM 1426 C CA . MET A 1 186 ? 4.226 1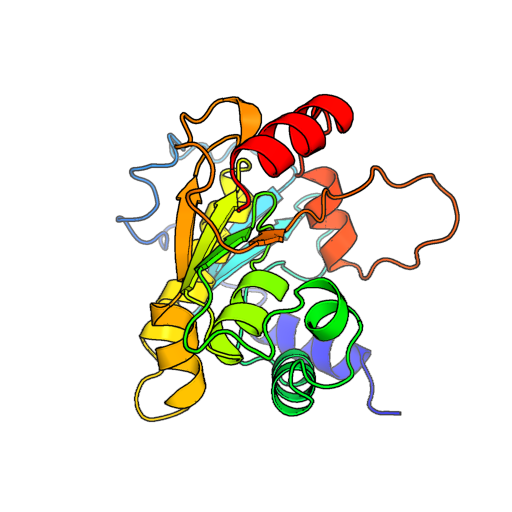0.372 -3.905 1.00 72.44 186 MET A CA 1
ATOM 1427 C C . MET A 1 186 ? 4.400 11.833 -4.317 1.00 72.44 186 MET A C 1
ATOM 1429 O O . MET A 1 186 ? 3.964 12.235 -5.392 1.00 72.44 186 MET A O 1
ATOM 1433 N N . PHE A 1 187 ? 5.038 12.625 -3.456 1.00 58.75 187 PHE A N 1
ATOM 1434 C CA . PHE A 1 187 ? 5.359 14.007 -3.780 1.00 58.75 187 PHE A CA 1
ATOM 1435 C C . PHE A 1 187 ? 6.338 14.052 -4.960 1.00 58.75 187 PHE A C 1
ATOM 1437 O O . PHE A 1 187 ? 7.310 13.277 -4.971 1.00 58.75 187 PHE A O 1
ATOM 1444 N N . PRO A 1 188 ? 6.132 14.967 -5.925 1.00 52.53 188 PRO A N 1
ATOM 1445 C CA . PRO A 1 188 ? 7.105 15.194 -6.978 1.00 52.53 188 PRO A CA 1
ATOM 1446 C C . PRO A 1 188 ? 8.440 15.540 -6.325 1.00 52.53 188 PRO A C 1
ATOM 1448 O O . PRO A 1 188 ? 8.509 16.288 -5.344 1.00 52.53 188 PRO A O 1
ATOM 1451 N N . SER A 1 189 ? 9.523 14.949 -6.826 1.00 52.97 189 SER A N 1
ATOM 1452 C CA .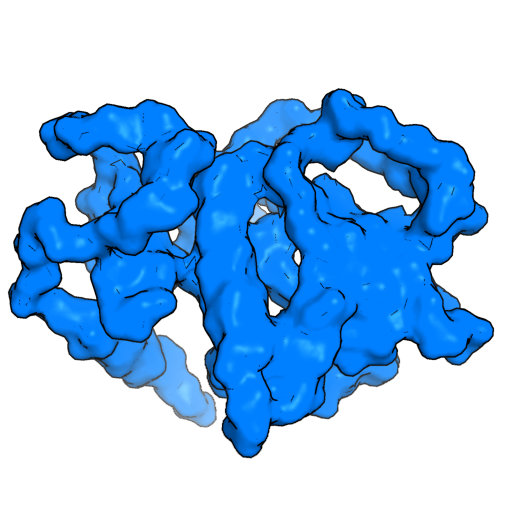 SER A 1 189 ? 10.836 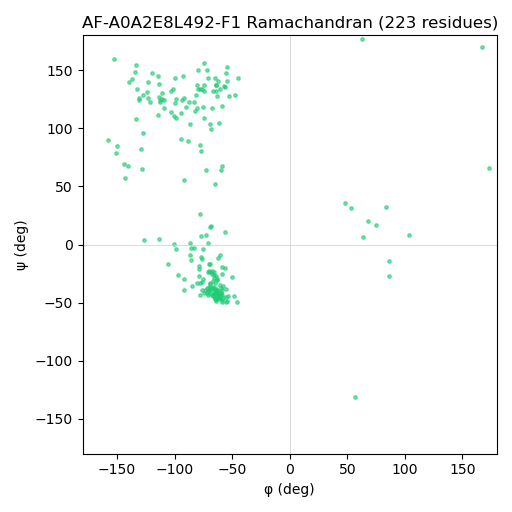15.225 -6.265 1.00 52.97 189 SER A CA 1
ATOM 1453 C C . SER A 1 189 ? 11.205 16.672 -6.584 1.00 52.97 189 SER A C 1
ATOM 1455 O O . SER A 1 189 ? 11.711 16.970 -7.669 1.00 52.97 189 SER A O 1
ATOM 1457 N N . ASP A 1 190 ? 11.030 17.578 -5.626 1.00 45.88 190 ASP A N 1
ATOM 1458 C CA . ASP A 1 190 ? 11.833 18.787 -5.625 1.00 45.88 190 ASP A CA 1
ATOM 1459 C C . ASP A 1 190 ? 13.292 18.331 -5.713 1.00 45.88 190 ASP A C 1
ATOM 1461 O O . ASP A 1 190 ? 13.742 17.471 -4.950 1.00 45.88 190 ASP A O 1
ATOM 1465 N N . ARG A 1 191 ? 14.045 18.883 -6.674 1.00 44.12 191 ARG A N 1
ATOM 1466 C CA . ARG A 1 191 ? 15.441 18.522 -7.012 1.00 44.12 191 ARG A CA 1
ATOM 1467 C C . ARG A 1 191 ? 16.441 18.615 -5.841 1.00 44.12 191 ARG A C 1
ATOM 1469 O O . ARG A 1 191 ? 17.652 18.591 -6.057 1.00 44.12 191 ARG A O 1
ATOM 1476 N N . ARG A 1 192 ? 16.000 18.788 -4.594 1.00 42.97 192 ARG A N 1
ATOM 1477 C CA . ARG A 1 192 ? 16.844 18.982 -3.422 1.00 42.97 192 ARG A CA 1
ATOM 1478 C C . ARG A 1 192 ? 16.400 18.095 -2.256 1.00 42.97 192 ARG A C 1
ATOM 1480 O O . ARG A 1 192 ? 15.483 18.421 -1.519 1.00 42.97 192 ARG A O 1
ATOM 1487 N N . LYS A 1 193 ? 17.244 17.087 -2.007 1.00 39.72 193 LYS A N 1
ATOM 1488 C CA . LYS A 1 193 ? 17.550 16.488 -0.691 1.00 39.72 193 LYS A CA 1
ATOM 1489 C C . LYS A 1 193 ? 16.617 15.412 -0.117 1.00 39.72 193 LYS A C 1
ATOM 1491 O O . LYS A 1 193 ? 16.615 15.227 1.096 1.00 39.72 193 LYS A O 1
ATOM 1496 N N . ALA A 1 194 ? 15.982 14.588 -0.941 1.00 40.75 194 ALA A N 1
ATOM 1497 C CA . ALA A 1 194 ? 15.687 13.220 -0.515 1.00 40.75 194 ALA A CA 1
ATOM 1498 C C . ALA A 1 194 ? 16.690 12.281 -1.195 1.00 40.75 194 ALA A C 1
ATOM 1500 O O . ALA A 1 194 ? 16.695 12.159 -2.415 1.00 40.75 194 ALA A O 1
ATOM 1501 N N . SER A 1 195 ? 17.565 11.627 -0.423 1.00 39.47 195 SER A N 1
ATOM 1502 C CA . SER A 1 195 ? 18.324 10.463 -0.905 1.00 39.47 195 SER A CA 1
ATOM 1503 C C . SER A 1 195 ? 17.352 9.288 -1.002 1.00 39.47 195 SER A C 1
ATOM 1505 O O . SER A 1 195 ? 17.435 8.335 -0.226 1.00 39.47 195 SER A O 1
ATOM 1507 N N . SER A 1 196 ? 16.362 9.408 -1.882 1.00 50.28 196 SER A N 1
ATOM 1508 C CA . SER A 1 196 ? 15.394 8.359 -2.120 1.00 50.28 196 SER A CA 1
ATOM 1509 C C . SER A 1 196 ? 16.161 7.157 -2.682 1.00 50.28 196 SER A C 1
ATOM 1511 O O . SER A 1 196 ? 17.029 7.291 -3.548 1.00 50.28 196 SER A O 1
ATOM 1513 N N . GLY A 1 197 ? 15.971 5.980 -2.080 1.00 56.44 197 GLY A N 1
ATOM 1514 C CA . GLY A 1 197 ? 16.638 4.763 -2.543 1.00 56.44 197 GLY A CA 1
ATOM 1515 C C . GLY A 1 197 ? 16.343 4.536 -4.028 1.00 56.44 197 GLY A C 1
ATOM 1516 O O . GLY A 1 197 ? 15.300 4.957 -4.516 1.00 56.44 197 GLY A O 1
ATOM 1517 N N . LYS A 1 198 ? 17.242 3.865 -4.755 1.00 55.69 198 LYS A N 1
ATOM 1518 C CA . LYS A 1 198 ? 17.151 3.681 -6.221 1.00 55.69 198 LYS A CA 1
ATOM 1519 C C . LYS A 1 198 ? 15.786 3.157 -6.711 1.00 55.69 198 LYS A C 1
ATOM 1521 O O . LYS A 1 198 ? 15.410 3.440 -7.842 1.00 55.69 198 LYS A O 1
ATOM 1526 N N . GLU A 1 199 ? 15.069 2.406 -5.877 1.00 58.19 199 GLU A N 1
ATOM 1527 C CA . GLU A 1 199 ? 13.714 1.890 -6.128 1.00 58.19 199 GLU A CA 1
ATOM 1528 C C . GLU A 1 199 ? 12.648 2.998 -6.124 1.00 58.19 199 GLU A C 1
ATOM 1530 O O . GLU A 1 199 ? 11.771 3.018 -6.981 1.00 58.19 199 GLU A O 1
ATOM 1535 N N . MET A 1 200 ? 12.768 3.977 -5.225 1.00 62.78 200 MET A N 1
ATOM 1536 C CA . MET A 1 200 ? 11.840 5.104 -5.107 1.00 62.78 200 MET A CA 1
ATOM 1537 C C . MET A 1 200 ? 11.897 6.027 -6.333 1.00 62.78 200 MET A C 1
ATOM 1539 O O . MET A 1 200 ? 10.879 6.572 -6.737 1.00 62.78 200 MET A O 1
ATOM 1543 N N . THR A 1 201 ? 13.060 6.150 -6.981 1.00 62.59 201 THR A N 1
ATOM 1544 C CA . THR A 1 201 ? 13.195 6.914 -8.233 1.00 62.59 201 THR A CA 1
ATOM 1545 C C . THR A 1 201 ? 12.436 6.268 -9.397 1.00 62.59 201 THR A C 1
ATOM 1547 O O . THR A 1 201 ? 11.871 6.976 -10.220 1.00 62.59 201 THR A O 1
ATOM 1550 N N . VAL A 1 202 ? 12.396 4.930 -9.480 1.00 66.88 202 VAL A N 1
ATOM 1551 C CA . VAL A 1 202 ? 11.596 4.236 -10.511 1.00 66.88 202 VAL A CA 1
ATOM 1552 C C . VAL A 1 202 ? 10.114 4.510 -10.299 1.00 66.88 202 VAL A C 1
ATOM 1554 O O . VAL A 1 202 ? 9.416 4.847 -11.247 1.00 66.88 202 VAL A O 1
ATOM 1557 N N . LEU A 1 203 ? 9.650 4.388 -9.055 1.00 70.06 203 LEU A N 1
ATOM 1558 C CA . LEU A 1 203 ? 8.248 4.610 -8.712 1.00 70.06 203 LEU A CA 1
ATOM 1559 C C . LEU A 1 203 ? 7.818 6.044 -9.003 1.00 70.06 203 LEU A C 1
ATOM 1561 O O . LEU A 1 203 ? 6.772 6.232 -9.609 1.00 70.06 203 LEU A O 1
ATOM 1565 N N . GLN A 1 204 ? 8.647 7.030 -8.652 1.00 70.06 204 GLN A N 1
ATOM 1566 C CA . GLN A 1 204 ? 8.384 8.444 -8.934 1.00 70.06 204 GLN A CA 1
ATOM 1567 C C . GLN A 1 204 ? 8.258 8.726 -10.435 1.00 70.06 204 GLN A C 1
ATOM 1569 O O . GLN A 1 204 ? 7.353 9.443 -10.833 1.00 70.06 204 GLN A O 1
ATOM 1574 N N . ASN A 1 205 ? 9.102 8.119 -11.272 1.00 66.75 205 ASN A N 1
ATOM 1575 C CA . ASN A 1 205 ? 9.031 8.308 -12.725 1.00 66.75 205 ASN A CA 1
ATOM 1576 C C . ASN A 1 205 ? 7.788 7.671 -13.368 1.00 66.75 205 ASN A C 1
ATOM 1578 O O . ASN A 1 205 ? 7.406 8.047 -14.473 1.00 66.75 205 ASN A O 1
ATOM 1582 N N . ILE A 1 206 ? 7.207 6.659 -12.722 1.00 68.00 206 ILE A N 1
ATOM 1583 C CA . ILE A 1 206 ? 6.048 5.918 -13.238 1.00 68.00 206 ILE A CA 1
ATOM 1584 C C . ILE A 1 206 ? 4.745 6.458 -12.643 1.00 68.00 206 ILE A C 1
ATOM 1586 O O . ILE A 1 206 ? 3.687 6.346 -13.262 1.00 68.00 206 ILE A O 1
ATOM 1590 N N . ALA A 1 207 ? 4.802 7.048 -11.451 1.00 68.94 207 ALA A N 1
ATOM 1591 C CA . ALA A 1 207 ? 3.673 7.705 -10.822 1.00 68.94 207 ALA A CA 1
ATOM 1592 C C . ALA A 1 207 ? 3.225 8.917 -11.649 1.00 68.94 207 ALA A C 1
ATOM 1594 O O . ALA A 1 207 ? 4.027 9.745 -12.061 1.00 68.94 207 ALA A O 1
ATOM 1595 N N . THR A 1 208 ? 1.923 9.021 -11.901 1.00 63.28 208 THR A N 1
ATOM 1596 C CA . THR A 1 208 ? 1.346 10.146 -12.648 1.00 63.28 208 THR A CA 1
ATOM 1597 C C . THR A 1 208 ? 1.199 11.362 -11.730 1.00 63.28 208 THR A C 1
ATOM 1599 O O . THR A 1 208 ? 0.701 11.227 -10.622 1.00 63.28 208 THR A O 1
ATOM 1602 N N . GLU A 1 209 ? 1.595 12.562 -12.140 1.00 62.22 209 GLU A N 1
ATOM 1603 C CA . GLU A 1 209 ? 1.694 13.713 -11.217 1.00 62.22 209 GLU A CA 1
ATOM 1604 C C . GLU A 1 209 ? 0.380 14.502 -11.017 1.00 62.22 209 GLU A C 1
ATOM 1606 O O . GLU A 1 209 ? 0.312 15.392 -10.174 1.00 62.22 209 GLU A O 1
ATOM 1611 N N . ASP A 1 210 ? -0.704 14.139 -11.707 1.00 65.69 210 ASP A N 1
ATOM 1612 C CA . ASP A 1 210 ? -1.908 14.981 -11.795 1.00 65.69 210 ASP A CA 1
ATOM 1613 C C . ASP A 1 210 ? -2.971 14.688 -10.716 1.00 65.69 210 ASP A C 1
ATOM 1615 O O . ASP A 1 210 ? -4.121 14.394 -11.036 1.00 65.69 210 ASP A O 1
ATOM 1619 N N . GLN A 1 211 ? -2.616 14.734 -9.427 1.00 70.25 211 GLN A N 1
ATOM 1620 C CA . GLN A 1 211 ? -3.609 14.631 -8.343 1.00 70.25 211 GLN A CA 1
ATOM 1621 C C . GLN A 1 211 ? -3.735 15.928 -7.539 1.00 70.25 211 GLN A C 1
ATOM 1623 O O . GLN A 1 211 ? -2.763 16.457 -7.007 1.00 70.25 211 GLN A O 1
ATOM 1628 N N . SER A 1 212 ? -4.970 16.420 -7.413 1.00 82.62 212 SER A N 1
ATOM 1629 C CA . SER A 1 212 ? -5.301 17.569 -6.570 1.00 82.62 212 SER A CA 1
ATOM 1630 C C . SER A 1 212 ? -5.280 17.160 -5.096 1.00 82.62 212 SER A C 1
ATOM 1632 O O . SER A 1 212 ? -6.168 16.453 -4.618 1.00 82.62 212 SER A O 1
ATOM 1634 N N . GLU A 1 213 ? -4.279 17.631 -4.347 1.00 85.00 213 GLU A N 1
ATOM 1635 C CA . GLU A 1 213 ? -4.154 17.376 -2.903 1.00 85.00 213 GLU A CA 1
ATOM 1636 C C . GLU A 1 213 ? -5.405 17.813 -2.125 1.00 85.00 213 GLU A C 1
ATOM 1638 O O . GLU A 1 213 ? -5.853 17.131 -1.201 1.00 85.00 213 GLU A O 1
ATOM 1643 N N . SER A 1 214 ? -6.008 18.939 -2.524 1.00 88.50 214 SER A N 1
ATOM 1644 C CA . SER A 1 214 ? -7.219 19.451 -1.878 1.00 88.50 214 SER A CA 1
ATOM 1645 C C . SER A 1 214 ? -8.419 18.537 -2.112 1.00 88.50 214 SER A C 1
ATOM 1647 O O . SER A 1 214 ? -9.245 18.371 -1.212 1.00 88.50 214 SER A O 1
ATOM 1649 N N . GLU A 1 215 ? -8.538 17.947 -3.301 1.00 91.94 215 GLU A N 1
ATOM 1650 C CA . GLU A 1 215 ? -9.612 17.000 -3.611 1.00 91.94 215 GLU A CA 1
ATOM 1651 C C . GLU A 1 215 ? -9.386 15.672 -2.892 1.00 91.94 215 GLU A C 1
ATOM 1653 O O . GLU A 1 215 ? -10.326 15.144 -2.293 1.00 91.94 215 GLU A O 1
ATOM 1658 N N . LEU A 1 216 ? -8.135 15.189 -2.853 1.00 91.44 216 LEU A N 1
ATOM 1659 C CA . LEU A 1 216 ? -7.752 13.988 -2.105 1.00 91.44 216 LEU A CA 1
ATOM 1660 C C . LEU A 1 216 ? -8.154 14.122 -0.639 1.00 91.44 216 LEU A C 1
ATOM 1662 O O . LEU A 1 216 ? -8.822 13.240 -0.093 1.00 91.44 216 LEU A O 1
ATOM 1666 N N . LEU A 1 217 ? -7.807 15.248 -0.012 1.00 93.56 217 LEU A N 1
ATOM 1667 C CA . LEU A 1 217 ? -8.169 15.516 1.374 1.00 93.56 217 LEU A CA 1
ATOM 1668 C C . LEU A 1 217 ? -9.688 15.613 1.552 1.00 93.56 217 LEU A C 1
ATOM 1670 O O . LEU A 1 217 ? -10.238 14.985 2.455 1.00 93.56 217 LEU A O 1
ATOM 1674 N N . SER A 1 218 ? -10.375 16.363 0.687 1.00 94.94 218 SER A N 1
ATOM 1675 C CA . SER A 1 218 ? -11.826 16.576 0.792 1.00 94.94 218 SER A CA 1
ATOM 1676 C C . SER A 1 218 ? -12.602 15.264 0.702 1.00 94.94 218 SER A C 1
ATOM 1678 O O . SER A 1 218 ? -13.480 14.996 1.523 1.00 94.94 218 SER A O 1
ATOM 1680 N N . GLN A 1 219 ? -12.250 14.407 -0.256 1.00 95.38 219 GLN A N 1
ATOM 1681 C CA . GLN A 1 219 ? -12.887 13.107 -0.395 1.00 95.38 219 GLN A CA 1
ATOM 1682 C C . GLN A 1 219 ? -12.520 12.161 0.752 1.00 95.38 219 GLN A C 1
ATOM 1684 O O . GLN A 1 219 ? -13.382 11.432 1.243 1.00 95.38 219 GLN A O 1
ATOM 1689 N N . SER A 1 220 ? -11.277 12.201 1.232 1.00 95.25 220 SER A N 1
ATOM 1690 C CA . SER A 1 220 ? -10.844 11.389 2.376 1.00 95.25 220 SER A CA 1
ATOM 1691 C C . SER A 1 220 ? -11.620 11.731 3.645 1.00 95.25 220 SER A C 1
ATOM 1693 O O . SER A 1 220 ? -12.100 10.831 4.333 1.00 95.25 220 SER A O 1
ATOM 1695 N N . LEU A 1 221 ? -11.833 13.023 3.915 1.00 95.81 221 LEU A N 1
ATOM 1696 C CA . LEU A 1 221 ? -12.648 13.487 5.041 1.00 95.81 221 LEU A CA 1
ATOM 1697 C C . LEU A 1 221 ? -14.116 13.057 4.926 1.00 95.81 221 LEU A C 1
ATOM 1699 O O . LEU A 1 221 ? -14.760 12.824 5.944 1.00 95.81 221 LEU A O 1
ATOM 1703 N N . ARG A 1 222 ? -14.645 12.919 3.705 1.00 96.88 222 ARG A N 1
ATOM 1704 C CA . ARG A 1 222 ? -15.995 12.384 3.471 1.00 96.88 222 ARG A CA 1
ATOM 1705 C C . ARG A 1 222 ? -16.083 10.883 3.774 1.00 96.88 222 ARG A C 1
ATOM 1707 O O . ARG A 1 222 ? -17.084 10.419 4.319 1.00 96.88 222 ARG A O 1
ATOM 1714 N N . CYS A 1 223 ? -15.048 10.122 3.421 1.00 95.38 223 CYS A N 1
ATOM 1715 C CA . CYS A 1 223 ? -15.020 8.664 3.575 1.00 95.38 223 CYS A CA 1
ATOM 1716 C C . CYS A 1 223 ? -14.719 8.207 5.016 1.00 95.38 223 CYS A C 1
ATOM 1718 O O . CYS A 1 223 ? -15.135 7.110 5.401 1.00 95.38 223 CYS A O 1
ATOM 1720 N N . ALA A 1 224 ? -13.998 9.019 5.796 1.00 94.56 224 ALA A N 1
ATOM 1721 C CA . ALA A 1 224 ? -13.627 8.740 7.186 1.00 94.56 224 ALA A CA 1
ATOM 1722 C C . ALA A 1 224 ? -14.776 9.020 8.181 1.00 94.56 224 ALA A C 1
ATOM 1724 O O . ALA A 1 224 ? -15.621 9.882 7.933 1.00 94.56 224 ALA A O 1
ATOM 1725 N N . ARG A 1 225 ? -14.817 8.283 9.298 1.00 91.44 225 ARG A N 1
ATOM 1726 C CA . ARG A 1 225 ? -15.827 8.414 10.371 1.00 91.44 225 ARG A CA 1
ATOM 1727 C C . ARG A 1 225 ? -15.616 9.603 11.303 1.00 91.44 225 ARG A C 1
ATOM 1729 O O . ARG A 1 225 ? -14.452 9.896 11.648 1.00 91.44 225 ARG A O 1
#

Secondary structure (DSSP, 8-state):
---HHHHHHHHHHHS-SS---S----TTTTTTS-------TT-SEEEEEETTEEEEEESS-TTSPPB---TT-HHHHHHHHT-STTSHHHHHH-GGG-SS-EEEESS-TTSHHHHHHHHTT-EEEEEE--HHHHHHHHHHHHHHHH-TTTSHHHHHHHHTEEEEES-GGGS---TT-BSEEE--------SSS----HHHHHHHHHS-----HHHHHHHHHHHB-

Solvent-accessible surface area (backbone atoms only — not comparable to full-atom values): 13341 Å² total; per-residue (Å²): 134,83,61,72,65,60,55,52,55,52,55,59,58,67,58,56,96,78,72,87,64,94,81,60,74,68,75,82,62,53,76,79,41,93,65,68,97,67,88,58,97,76,56,62,58,46,81,46,61,53,99,90,41,52,30,39,35,47,63,84,44,78,86,51,66,65,41,58,39,61,84,76,38,69,72,52,43,54,54,55,72,59,49,43,74,90,36,70,67,41,58,73,63,62,52,86,88,46,93,62,41,37,32,34,30,54,41,29,57,68,33,63,65,56,44,50,44,14,56,72,49,27,40,27,42,30,23,23,56,47,67,68,48,38,52,27,27,52,48,23,40,55,51,33,45,66,35,60,86,81,39,51,71,51,14,55,15,37,71,29,51,48,78,45,81,38,51,61,92,79,53,94,74,62,72,44,70,21,69,34,60,46,80,61,72,85,69,79,78,65,97,70,87,72,89,62,54,74,54,54,54,55,51,57,75,65,51,79,84,90,70,60,66,70,57,55,51,54,52,38,62,45,28,25,97

Radius of gyration: 18.21 Å; Cα contacts (8 Å, |Δi|>4): 291; chains: 1; bounding box: 47×42×50 Å

Nearest PDB structures (foldseek):
  2oyr-assembly1_A  TM=8.830E-01  e=1.676E-11  Shigella flexneri 2a
  2pkw-assembly1_A  TM=8.759E-01  e=4.203E-11  Salmonella enterica subsp. enterica serovar Typhimurium str. LT2
  2pgx-assembly1_A  TM=8.614E-01  e=5.711E-11  Escherichia coli O157:H7
  2r6z-assembly1_B  TM=7.303E-01  e=2.644E-10  Neisseria gonorrhoeae
  2r6z-assembly1_A  TM=7.912E-01  e=1.707E-08  Neisseria gonorrhoeae

Foldseek 3Di:
DPDPVVVQVVQVVQVPPDDPDVDDDPPVLCVPVVDDPPPPVDDQKDWDAGPLFIWIDGPVDNVFRTDAQACPDPVLVVVLVVACVPPPLVVVLVCPPPPAFEEEAQDCQLVSVVLSSLLNRYQYEYEHAQSVSLSRNVSNLVVQLVCPPVCPSSNSSSVSYHYDHHHSLPDDAAFQQGQAYDDDPLDQDPVDDDPPGSNSVVSNVRDDHDDDPVSVVVVRNRRHD

pLDDT: mean 74.5, std 21.88, range [28.16, 98.38]